Protein AF-A0A7V8DAT3-F1 (afdb_monomer_lite)

Foldseek 3Di:
DDDDDDDDDDDPPDDPPDDDDDDDDDDDDDDDDDDDDDDDDDDDPPPCDPVNVVVVVVVVVVVVVVVVVVVVVVVVVVVVVVVVVVVVVVVVVVVVVVVVVVVVVLQVVQLVVLLVVCVVLVHDSVCSNVLRDSDNVSSVVSSVVCSVVVVVVVVVVVVVCVVPVPDPPVPDPPDDVVRVVCVVVVPD

Radius of gyration: 47.53 Å; chains: 1; bounding box: 81×78×119 Å

Structure (mmCIF, N/CA/C/O backbone):
data_AF-A0A7V8DAT3-F1
#
_entry.id   AF-A0A7V8DAT3-F1
#
loop_
_atom_site.group_PDB
_atom_site.id
_atom_site.type_symbol
_atom_site.label_atom_id
_atom_site.label_alt_id
_atom_site.label_comp_id
_atom_site.label_asym_id
_atom_site.label_entity_id
_atom_site.label_seq_id
_atom_site.pdbx_PDB_ins_code
_atom_site.Cartn_x
_atom_site.Cartn_y
_atom_site.Cartn_z
_atom_site.occupancy
_atom_site.B_iso_or_equiv
_atom_site.auth_seq_id
_atom_site.auth_comp_id
_atom_site.auth_asym_id
_atom_site.auth_atom_id
_atom_site.pdbx_PDB_model_num
ATOM 1 N N . MET A 1 1 ? -28.415 -37.874 2.782 1.00 43.41 1 MET A N 1
ATOM 2 C CA . MET A 1 1 ? -27.170 -38.425 3.360 1.00 43.41 1 MET A CA 1
ATOM 3 C C . MET A 1 1 ? -26.724 -37.462 4.445 1.00 43.41 1 MET A C 1
ATOM 5 O O . MET A 1 1 ? -26.276 -36.376 4.120 1.00 43.41 1 MET A O 1
ATOM 9 N N . THR A 1 2 ? -26.973 -37.796 5.709 1.00 45.97 2 THR A N 1
ATOM 10 C CA . THR A 1 2 ? -26.873 -36.864 6.849 1.00 45.97 2 THR A CA 1
ATOM 11 C C . THR A 1 2 ? -26.320 -37.605 8.063 1.00 45.97 2 THR A C 1
ATOM 13 O O . THR A 1 2 ? -27.068 -38.038 8.935 1.00 45.97 2 T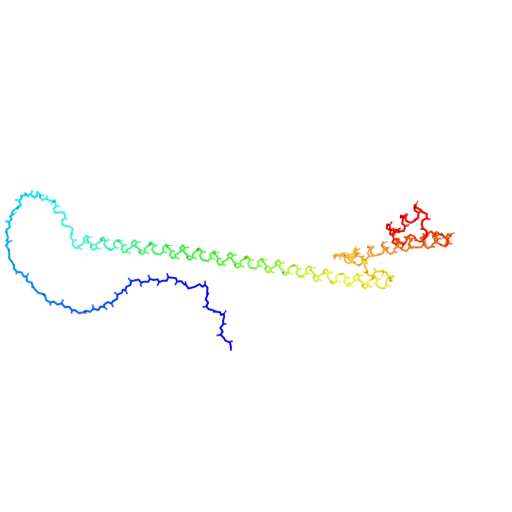HR A O 1
ATOM 16 N N . LYS A 1 3 ? -25.002 -37.818 8.071 1.00 49.66 3 LYS A N 1
ATOM 17 C CA . LYS A 1 3 ? -24.232 -38.392 9.183 1.00 49.66 3 LYS A CA 1
ATOM 18 C C . LYS A 1 3 ? -22.791 -37.885 9.081 1.00 49.66 3 LYS A C 1
ATOM 20 O O . LYS A 1 3 ? -22.074 -38.455 8.277 1.00 49.66 3 LYS A O 1
ATOM 25 N N . GLU A 1 4 ? -22.418 -36.840 9.836 1.00 56.16 4 GLU A N 1
ATOM 26 C CA . GLU A 1 4 ? -21.038 -36.589 10.346 1.00 56.16 4 GLU A CA 1
ATOM 27 C C . GLU A 1 4 ? -20.837 -35.256 11.118 1.00 56.16 4 GLU A C 1
ATOM 29 O O . GLU A 1 4 ? -19.738 -34.716 11.160 1.00 56.16 4 GLU A O 1
ATOM 34 N N . ILE A 1 5 ? -21.857 -34.719 11.807 1.00 56.03 5 ILE A N 1
ATOM 35 C CA . ILE A 1 5 ? -21.672 -33.555 12.708 1.00 56.03 5 ILE A CA 1
ATOM 36 C C . ILE A 1 5 ? -22.286 -33.815 14.093 1.00 56.03 5 ILE A C 1
ATOM 38 O O . ILE A 1 5 ? -23.074 -33.010 14.572 1.00 56.03 5 ILE A O 1
ATOM 42 N N . GLU A 1 6 ? -21.970 -34.947 14.746 1.00 54.81 6 GLU A N 1
ATOM 43 C CA . GLU A 1 6 ? -22.444 -35.156 16.133 1.00 54.81 6 GLU A CA 1
ATOM 44 C C . GLU A 1 6 ? -21.714 -36.217 16.991 1.00 54.81 6 GLU A C 1
ATOM 46 O O . GLU A 1 6 ? -22.360 -37.033 17.647 1.00 54.81 6 GLU A O 1
ATOM 51 N N . ASN A 1 7 ? -20.369 -36.244 17.054 1.00 56.22 7 ASN A N 1
ATOM 52 C CA . ASN A 1 7 ? -19.713 -37.024 18.127 1.00 56.22 7 ASN A CA 1
ATOM 53 C C . ASN A 1 7 ? -18.263 -36.620 18.478 1.00 56.22 7 ASN A C 1
ATOM 55 O O . ASN A 1 7 ? -17.327 -37.350 18.151 1.00 56.22 7 ASN A O 1
ATOM 59 N N . LYS A 1 8 ? -18.044 -35.501 19.195 1.00 55.50 8 LYS A N 1
ATOM 60 C CA . LYS A 1 8 ? -16.737 -35.285 19.868 1.00 55.50 8 LYS A CA 1
ATOM 61 C C . LYS A 1 8 ? -16.695 -34.537 21.209 1.00 55.50 8 LYS A C 1
ATOM 63 O O . LYS A 1 8 ? -15.626 -34.503 21.803 1.00 55.50 8 LYS A O 1
ATOM 68 N N . PHE A 1 9 ? -17.816 -34.033 21.733 1.00 52.59 9 PHE A N 1
ATOM 69 C CA . PHE A 1 9 ? -17.889 -33.463 23.092 1.00 52.59 9 PHE A CA 1
ATOM 70 C C . PHE A 1 9 ? -19.193 -33.842 23.812 1.00 52.59 9 PHE A C 1
ATOM 72 O O . PHE A 1 9 ? -20.004 -32.991 24.166 1.00 52.59 9 PHE A O 1
ATOM 79 N N . LYS A 1 10 ? -19.404 -35.146 24.040 1.00 54.00 10 LYS A N 1
ATOM 80 C CA . LYS A 1 10 ? -20.423 -35.601 24.998 1.00 54.00 10 LYS A CA 1
ATOM 81 C C . LYS A 1 10 ? -19.904 -35.355 26.414 1.00 54.00 10 LYS A C 1
ATOM 83 O O . LYS A 1 10 ? -18.957 -36.000 26.853 1.00 54.00 10 LYS A O 1
ATOM 88 N N . LEU A 1 11 ? -20.510 -34.384 27.090 1.00 56.47 11 LEU A N 1
ATOM 89 C CA . LEU A 1 11 ? -20.262 -34.063 28.493 1.00 56.47 11 LEU A CA 1
ATOM 90 C C . LEU A 1 11 ? -20.756 -35.219 29.377 1.00 56.47 11 LEU A C 1
ATOM 92 O O . LEU A 1 11 ? -21.943 -35.543 29.350 1.00 56.47 11 LEU A O 1
ATOM 96 N N . ASN A 1 12 ? -19.871 -35.814 30.180 1.00 49.47 12 ASN A N 1
ATOM 97 C CA . ASN A 1 12 ? -20.256 -36.806 31.189 1.00 49.47 12 ASN A CA 1
ATOM 98 C C . ASN A 1 12 ? -20.939 -36.113 32.381 1.00 49.47 12 ASN A C 1
ATOM 100 O O . ASN A 1 12 ? -20.294 -35.802 33.380 1.00 49.47 12 ASN A O 1
ATOM 104 N N . LEU A 1 13 ? -22.251 -35.889 32.281 1.00 52.41 13 LEU A N 1
ATOM 105 C CA . LEU A 1 13 ? -23.108 -35.497 33.404 1.00 52.41 13 LEU A CA 1
ATOM 106 C C . LEU A 1 13 ? -23.807 -36.737 33.993 1.00 52.41 13 LEU A C 1
ATOM 108 O O . LEU A 1 13 ? -25.015 -36.922 33.861 1.00 52.41 13 LEU A O 1
ATOM 112 N N . GLN A 1 14 ? -23.034 -37.608 34.645 1.00 54.28 14 GLN A N 1
ATOM 113 C CA . GLN A 1 14 ? -23.586 -38.751 35.377 1.00 54.28 14 GLN A CA 1
ATOM 114 C C . GLN A 1 14 ? -24.122 -38.293 36.749 1.00 54.28 14 GLN A C 1
ATOM 116 O O . GLN A 1 14 ? -23.413 -38.315 37.755 1.00 54.28 14 GLN A O 1
ATOM 121 N N . LEU A 1 15 ? -25.397 -37.891 36.796 1.00 50.72 15 LEU A N 1
ATOM 122 C CA . LEU A 1 15 ? -26.179 -37.978 38.033 1.00 50.72 15 LEU A CA 1
ATOM 123 C C . LEU A 1 15 ? -26.450 -39.463 38.315 1.00 50.72 15 LEU A C 1
ATOM 125 O O . LEU A 1 15 ? -27.251 -40.076 37.613 1.00 50.72 15 LEU A O 1
ATOM 129 N N . HIS A 1 16 ? -25.848 -40.029 39.361 1.00 44.94 16 HIS A N 1
ATOM 130 C CA . HIS A 1 16 ? -26.301 -41.310 39.912 1.00 44.94 16 HIS A CA 1
ATOM 131 C C . HIS A 1 16 ? -27.350 -41.066 41.002 1.00 44.94 16 HIS A C 1
ATOM 133 O O . HIS A 1 16 ? -27.048 -41.037 42.192 1.00 44.94 16 HIS A O 1
ATOM 139 N N . GLY A 1 17 ? -28.593 -40.872 40.561 1.00 44.38 17 GLY A N 1
ATOM 140 C CA . GLY A 1 17 ? -29.786 -41.129 41.362 1.00 44.38 17 GLY A CA 1
ATOM 141 C C . GLY A 1 17 ? -30.528 -42.298 40.726 1.00 44.38 17 GLY A C 1
ATOM 142 O O . GLY A 1 17 ? -31.213 -42.102 39.727 1.00 44.38 17 GLY A O 1
ATOM 143 N N . GLU A 1 18 ? -30.345 -43.506 41.257 1.00 39.12 18 GLU A N 1
ATOM 144 C CA . GLU A 1 18 ? -30.905 -44.741 40.694 1.00 39.12 18 GLU A CA 1
ATOM 145 C C . GLU A 1 18 ? -32.144 -45.197 41.493 1.00 39.12 18 GLU A C 1
ATOM 147 O O . GLU A 1 18 ? -32.053 -45.309 42.720 1.00 39.12 18 GLU A O 1
ATOM 152 N N . PRO A 1 19 ? -33.304 -45.441 40.847 1.00 44.28 19 PRO A N 1
ATOM 153 C CA . PRO A 1 19 ? -34.514 -45.889 41.531 1.00 44.28 19 PRO A CA 1
ATOM 154 C C . PRO A 1 19 ? -34.909 -47.351 41.225 1.00 44.28 19 PRO A C 1
ATOM 156 O O . PRO A 1 19 ? -35.357 -47.646 40.124 1.00 44.28 19 PRO A O 1
ATOM 159 N N . GLY A 1 20 ? -34.886 -48.195 42.265 1.00 33.84 20 GLY A N 1
ATOM 160 C CA . GLY A 1 20 ? -35.922 -49.201 42.577 1.00 33.84 20 GLY A CA 1
ATOM 161 C C . GLY A 1 20 ? -35.996 -50.544 41.822 1.00 33.84 20 GLY A C 1
ATOM 162 O O . GLY A 1 20 ? -36.152 -50.575 40.611 1.00 33.84 20 GLY A O 1
ATOM 163 N N . ASP A 1 21 ? -36.088 -51.641 42.593 1.00 33.53 21 ASP A N 1
ATOM 164 C CA . ASP A 1 21 ? -37.104 -52.701 42.399 1.00 33.53 21 ASP A CA 1
ATOM 165 C C . ASP A 1 21 ? -37.334 -53.524 43.716 1.00 33.53 21 ASP A C 1
ATOM 167 O O . ASP A 1 21 ? -36.455 -53.504 44.584 1.00 33.53 21 ASP A O 1
ATOM 171 N N . PRO A 1 22 ? -38.498 -54.191 43.939 1.00 45.47 22 PRO A N 1
ATOM 172 C CA . PRO A 1 22 ? -38.910 -54.818 45.223 1.00 45.47 22 PRO A CA 1
ATOM 173 C C . PRO A 1 22 ? -39.077 -56.374 45.141 1.00 45.47 22 PRO A C 1
ATOM 175 O O . PRO A 1 22 ? -38.620 -56.973 44.172 1.00 45.47 22 PRO A O 1
ATOM 178 N N . PRO A 1 23 ? -39.827 -57.081 46.030 1.00 52.97 23 PRO A N 1
ATOM 179 C CA . PRO A 1 23 ? -39.710 -57.237 47.498 1.00 52.97 23 PRO A CA 1
ATOM 180 C C . PRO A 1 23 ? -39.700 -58.725 47.976 1.00 52.97 23 PRO A C 1
ATOM 182 O O . PRO A 1 23 ? -40.298 -59.585 47.332 1.00 52.97 23 PRO A O 1
ATOM 185 N N . THR A 1 24 ? -39.175 -59.056 49.172 1.00 32.16 24 THR A N 1
ATOM 186 C CA . THR A 1 24 ? -39.585 -60.268 49.950 1.00 32.16 24 THR A CA 1
ATOM 187 C C . THR A 1 24 ? -39.258 -60.137 51.455 1.00 32.16 24 THR A C 1
ATOM 189 O O . THR A 1 24 ? -38.145 -59.761 51.807 1.00 32.16 24 THR A O 1
ATOM 192 N N . GLU A 1 25 ? -40.200 -60.496 52.338 1.00 36.62 25 GLU A N 1
ATOM 193 C CA . GLU A 1 25 ? -40.061 -60.629 53.812 1.00 36.62 25 GLU A CA 1
ATOM 194 C C . GLU A 1 25 ? -40.338 -62.100 54.254 1.00 36.62 25 GLU A C 1
ATOM 196 O O . GLU A 1 25 ? -40.749 -62.897 53.407 1.00 36.62 25 GLU A O 1
ATOM 201 N N . PRO A 1 26 ? -40.371 -62.475 55.559 1.00 62.88 26 PRO A N 1
ATOM 202 C CA . PRO A 1 26 ? -39.451 -62.221 56.683 1.00 62.88 26 PRO A CA 1
ATOM 203 C C . PRO A 1 26 ? -38.854 -63.589 57.168 1.00 62.88 26 PRO A C 1
ATOM 205 O O . PRO A 1 26 ? -38.159 -64.206 56.366 1.00 62.88 26 PRO A O 1
ATOM 208 N N . PRO A 1 27 ? -39.159 -64.209 58.342 1.00 48.56 27 PRO A N 1
ATOM 209 C CA . PRO A 1 27 ? -39.090 -63.767 59.751 1.00 48.56 27 PRO A CA 1
ATOM 210 C C . PRO A 1 27 ? -38.255 -64.679 60.696 1.00 48.56 27 PRO A C 1
ATOM 212 O O . PRO A 1 27 ? -38.247 -65.900 60.533 1.00 48.56 27 PRO A O 1
ATOM 215 N N . LYS A 1 28 ? -37.724 -64.113 61.801 1.00 32.69 28 LYS A N 1
ATOM 216 C CA . LYS A 1 28 ? -37.974 -64.564 63.203 1.00 32.69 28 LYS A CA 1
ATOM 217 C C . LYS A 1 28 ? -37.177 -63.773 64.262 1.00 32.69 28 LYS A C 1
ATOM 219 O O . LYS A 1 28 ? -35.953 -63.748 64.230 1.00 32.69 28 LYS A O 1
ATOM 224 N N . GLU A 1 29 ? -37.894 -63.224 65.241 1.00 37.56 29 GLU A N 1
ATOM 225 C CA . GLU A 1 29 ? -37.403 -62.807 66.576 1.00 37.56 29 GLU A CA 1
ATOM 226 C C . GLU A 1 29 ? -37.565 -63.989 67.585 1.00 37.56 29 GLU A C 1
ATOM 228 O O . GLU A 1 29 ? -37.926 -65.081 67.119 1.00 37.56 29 GLU A O 1
ATOM 233 N N . PRO A 1 30 ? -37.464 -63.849 68.939 1.00 54.03 30 PRO A N 1
ATOM 234 C CA . PRO A 1 30 ? -36.919 -62.798 69.848 1.00 54.03 30 PRO A CA 1
ATOM 235 C C . PRO A 1 30 ? -36.015 -63.454 70.964 1.00 54.03 30 PRO A C 1
ATOM 237 O O . PRO A 1 30 ? -35.489 -64.533 70.685 1.00 54.03 30 PRO A O 1
ATOM 240 N N . PRO A 1 31 ? -35.887 -63.008 72.252 1.00 54.84 31 PRO A N 1
ATOM 241 C CA . PRO A 1 31 ? -35.843 -61.679 72.927 1.00 54.84 31 PRO A CA 1
ATOM 242 C C . PRO A 1 31 ? -34.608 -61.486 73.886 1.00 54.84 31 PRO A C 1
ATOM 244 O O . PRO A 1 31 ? -33.786 -62.387 74.024 1.00 54.84 31 PRO A O 1
ATOM 247 N N . VAL A 1 32 ? -34.589 -60.367 74.654 1.00 36.28 32 VAL A N 1
ATOM 248 C CA . VAL A 1 32 ? -34.171 -60.179 76.091 1.00 36.28 32 VAL A CA 1
ATOM 249 C C . VAL A 1 32 ? -33.171 -59.020 76.372 1.00 36.28 32 VAL A C 1
ATOM 251 O O . VAL A 1 32 ? -32.194 -58.824 75.659 1.00 36.28 32 VAL A O 1
ATOM 254 N N . GLU A 1 33 ? -33.464 -58.246 77.434 1.00 39.16 33 GLU A N 1
ATOM 255 C CA . GLU A 1 33 ? -32.820 -57.002 77.933 1.00 39.16 33 GLU A CA 1
ATOM 256 C C . GLU A 1 33 ? -31.680 -57.242 78.993 1.00 39.16 33 GLU A C 1
ATOM 258 O O . GLU A 1 33 ? -31.186 -58.363 79.094 1.00 39.16 33 GLU A O 1
ATOM 263 N N . PRO A 1 34 ? -31.292 -56.275 79.871 1.00 60.94 34 PRO A N 1
ATOM 264 C CA . PRO A 1 34 ? -30.300 -55.192 79.699 1.00 60.94 34 PRO A CA 1
ATOM 265 C C . PRO A 1 34 ? -29.107 -55.297 80.704 1.00 60.94 34 PRO A C 1
ATOM 267 O O . PRO A 1 34 ? -29.075 -56.236 81.504 1.00 60.94 34 PRO A O 1
ATOM 270 N N . PRO A 1 35 ? -28.128 -54.350 80.749 1.00 42.12 35 PRO A N 1
ATOM 271 C CA . PRO A 1 35 ? -28.052 -53.476 81.951 1.00 42.12 35 PRO A CA 1
ATOM 272 C C . PRO A 1 35 ? -27.346 -52.083 81.845 1.00 42.12 35 PRO A C 1
ATOM 274 O O . PRO A 1 35 ? -26.259 -51.959 81.296 1.00 42.12 35 PRO A O 1
ATOM 277 N N . LYS A 1 36 ? -27.933 -51.094 82.549 1.00 41.84 36 LYS A N 1
ATOM 278 C CA . LYS A 1 36 ? -27.374 -49.955 83.349 1.00 41.84 36 LYS A CA 1
ATOM 279 C C . LYS A 1 36 ? -26.169 -49.077 82.909 1.00 41.84 36 LYS A C 1
ATOM 281 O O . LYS A 1 36 ? -25.061 -49.544 82.682 1.00 41.84 36 LYS A O 1
ATOM 286 N N . GLU A 1 37 ? -26.394 -47.762 83.046 1.00 40.91 37 GLU A N 1
ATOM 287 C CA . GLU A 1 37 ? -25.435 -46.631 83.064 1.00 40.91 37 GLU A CA 1
ATOM 288 C C . GLU A 1 37 ? -24.495 -46.606 84.296 1.00 40.91 37 GLU A C 1
ATOM 290 O O . GLU A 1 37 ? -24.728 -47.331 85.272 1.00 40.91 37 GLU A O 1
ATOM 295 N N . PRO A 1 38 ? -23.473 -45.720 84.298 1.00 44.81 38 PRO A N 1
ATOM 296 C CA . PRO A 1 38 ? -23.474 -44.596 85.262 1.00 44.81 38 PRO A CA 1
ATOM 297 C C . PRO A 1 38 ? -22.978 -43.255 84.606 1.00 44.81 38 PRO A C 1
ATOM 299 O O . PRO A 1 38 ? -22.847 -43.214 83.384 1.00 44.81 38 PRO A O 1
ATOM 302 N N . PRO A 1 39 ? -22.810 -42.106 85.308 1.00 47.28 39 PRO A N 1
ATOM 303 C CA . PRO A 1 39 ? -23.599 -40.902 85.024 1.00 47.28 39 PRO A CA 1
ATOM 304 C C . PRO A 1 39 ? -22.808 -39.740 84.386 1.00 47.28 39 PRO A C 1
ATOM 306 O O . PRO A 1 39 ? -21.631 -39.534 84.674 1.00 47.28 39 PRO A O 1
ATOM 309 N N . VAL A 1 40 ? -23.486 -38.912 83.586 1.00 41.19 40 VAL A N 1
ATOM 310 C CA . VAL A 1 40 ? -22.911 -37.690 82.990 1.00 41.19 40 VAL A CA 1
ATOM 311 C C . VAL A 1 40 ? -23.459 -36.450 83.702 1.00 41.19 40 VAL A C 1
ATOM 313 O O . VAL A 1 40 ? -24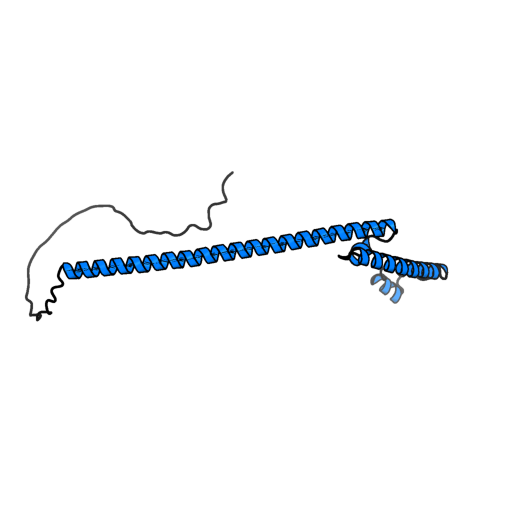.671 -36.243 83.751 1.00 41.19 40 VAL A O 1
ATOM 316 N N . GLU A 1 41 ? -22.568 -35.624 84.259 1.00 43.69 41 GLU A N 1
ATOM 317 C CA . GLU A 1 41 ? -22.917 -34.309 84.818 1.00 43.69 41 GLU A CA 1
ATOM 318 C C . GLU A 1 41 ? -23.406 -33.346 83.716 1.00 43.69 41 GLU A C 1
ATOM 320 O O . GLU A 1 41 ? -22.946 -33.427 82.574 1.00 43.69 41 GLU A O 1
ATOM 325 N N . PRO A 1 42 ? -24.346 -32.430 84.019 1.00 45.47 42 PRO A N 1
ATOM 326 C CA . PRO A 1 42 ? -25.077 -31.710 82.985 1.00 45.47 42 PRO A CA 1
ATOM 327 C C . PRO A 1 42 ? -24.210 -30.655 82.274 1.00 45.47 42 PRO A C 1
ATOM 329 O O . PRO A 1 42 ? -23.593 -29.816 82.943 1.00 45.47 42 PRO A O 1
ATOM 332 N N . PRO A 1 43 ? -24.214 -30.596 80.927 1.00 47.94 43 PRO A N 1
ATOM 333 C CA . PRO A 1 43 ? -23.791 -29.389 80.231 1.00 47.94 43 PRO A CA 1
ATOM 334 C C . PRO A 1 43 ? -24.753 -28.246 80.588 1.00 47.94 43 PRO A C 1
ATOM 336 O O . PRO A 1 43 ? -25.948 -28.460 80.782 1.00 47.94 43 PRO A O 1
ATOM 339 N N . LYS A 1 44 ? -24.240 -27.016 80.682 1.00 48.72 44 LYS A N 1
ATOM 340 C CA . LYS A 1 44 ? -25.080 -25.837 80.931 1.00 48.72 44 LYS A CA 1
ATOM 341 C C . LYS A 1 44 ? -26.089 -25.659 79.796 1.00 48.72 44 LYS A C 1
ATOM 343 O O . LYS A 1 44 ? -25.683 -25.419 78.661 1.00 48.72 44 LYS A O 1
ATOM 348 N N . ASP A 1 45 ? -27.375 -25.673 80.135 1.00 51.09 45 ASP A N 1
ATOM 349 C CA . ASP A 1 45 ? -28.462 -25.283 79.237 1.00 51.09 45 ASP A CA 1
ATOM 350 C C . ASP A 1 45 ? -28.414 -23.776 78.926 1.00 51.09 45 ASP A C 1
ATOM 352 O O . ASP A 1 45 ? -29.166 -22.967 79.480 1.00 51.09 45 ASP A O 1
ATOM 356 N N . GLU A 1 46 ? -27.559 -23.383 77.980 1.00 59.41 46 GLU A N 1
ATOM 357 C CA . GLU A 1 46 ? -27.801 -22.170 77.200 1.00 59.41 46 GLU A CA 1
ATOM 358 C C . GLU A 1 46 ? -28.984 -22.438 76.263 1.00 59.41 46 GLU A C 1
ATOM 360 O O . GLU A 1 46 ? -28.839 -22.845 75.111 1.00 59.41 46 GLU A O 1
ATOM 365 N N . ASN A 1 47 ? -30.189 -22.243 76.807 1.00 56.53 47 ASN A N 1
ATOM 366 C CA . ASN A 1 47 ? -31.454 -22.328 76.087 1.00 56.53 47 ASN A CA 1
ATOM 367 C C . ASN A 1 47 ? -31.523 -21.254 74.986 1.00 56.53 47 ASN A C 1
ATOM 369 O O . ASN A 1 47 ? -32.137 -20.202 75.177 1.00 56.53 47 ASN A O 1
ATOM 373 N N . PHE A 1 48 ? -30.929 -21.532 73.821 1.00 56.22 48 PHE A N 1
ATOM 374 C CA . PHE A 1 48 ? -31.140 -20.759 72.598 1.00 56.22 48 PHE A CA 1
ATOM 375 C C . PHE A 1 48 ? -32.638 -20.693 72.311 1.00 56.22 48 PHE A C 1
ATOM 377 O O . PHE A 1 48 ? -33.273 -21.686 71.940 1.00 56.22 48 PHE A O 1
ATOM 384 N N . THR A 1 49 ? -33.236 -19.520 72.493 1.00 73.69 49 THR A N 1
ATOM 385 C CA . THR A 1 49 ? -34.670 -19.374 72.278 1.00 73.69 49 THR A CA 1
ATOM 386 C C . THR A 1 49 ? -34.965 -19.402 70.779 1.00 73.69 49 THR A C 1
ATOM 388 O O . THR A 1 49 ? -34.122 -19.067 69.943 1.00 73.69 49 THR A O 1
ATOM 391 N N . ARG A 1 50 ? -36.211 -19.717 70.394 1.00 73.25 50 ARG A N 1
ATOM 392 C CA . ARG A 1 50 ? -36.644 -19.609 68.984 1.00 73.25 50 ARG A CA 1
ATOM 393 C C . ARG A 1 50 ? -36.385 -18.218 68.379 1.00 73.25 50 ARG A C 1
ATOM 395 O O . ARG A 1 50 ? -36.267 -18.112 67.163 1.00 73.25 50 ARG A O 1
ATOM 402 N N . LYS A 1 51 ? -36.289 -17.160 69.199 1.00 79.00 51 LYS A N 1
ATOM 403 C CA . LYS A 1 51 ? -35.898 -15.817 68.743 1.00 79.00 51 LYS A CA 1
ATOM 404 C C . LYS A 1 51 ? -34.437 -15.760 68.306 1.00 79.00 51 LYS A C 1
ATOM 406 O O . LYS A 1 51 ? -34.172 -15.182 67.258 1.00 79.00 51 LYS A O 1
ATOM 411 N N . ASP A 1 52 ? -33.530 -16.372 69.059 1.00 79.12 52 ASP A N 1
ATOM 412 C CA . ASP A 1 52 ? -32.089 -16.340 68.785 1.00 79.12 52 ASP A CA 1
ATOM 413 C C . ASP A 1 52 ? -31.767 -17.133 67.515 1.00 79.12 52 ASP A C 1
ATOM 415 O O . ASP A 1 52 ? -31.084 -16.632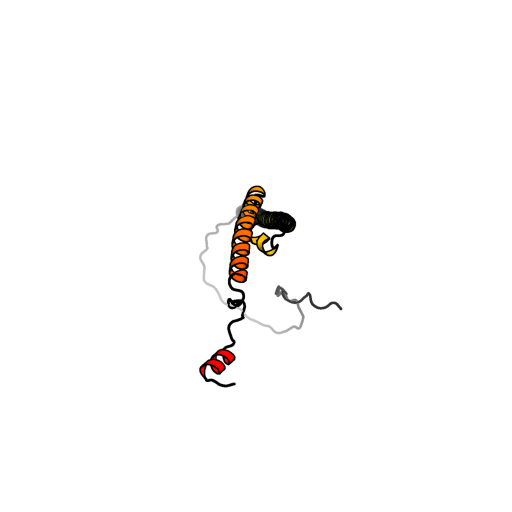 66.623 1.00 79.12 52 ASP A O 1
ATOM 419 N N . VAL A 1 53 ? -32.380 -18.313 67.361 1.00 81.25 53 VAL A N 1
ATOM 420 C CA . VAL A 1 53 ? -32.286 -19.123 66.133 1.00 81.25 53 VAL A CA 1
ATOM 421 C C . VAL A 1 53 ? -32.830 -18.355 64.921 1.00 81.25 53 VAL A C 1
ATOM 423 O O . VAL A 1 53 ? -32.159 -18.267 63.893 1.00 81.25 53 VAL A O 1
ATOM 426 N N . ASN A 1 54 ? -34.004 -17.722 65.036 1.00 83.88 54 ASN A N 1
ATOM 427 C CA . ASN A 1 54 ? -34.572 -16.918 63.948 1.00 83.88 54 ASN A CA 1
ATOM 428 C C . ASN A 1 54 ? -33.722 -15.678 63.617 1.00 83.88 54 ASN A C 1
ATOM 430 O O . ASN A 1 54 ? -33.597 -15.325 62.444 1.00 83.88 54 ASN A O 1
ATOM 434 N N . ALA A 1 55 ? -33.118 -15.027 64.615 1.00 86.75 55 ALA A N 1
ATOM 435 C CA . ALA A 1 55 ? -32.205 -13.905 64.406 1.00 86.75 55 ALA A CA 1
ATOM 436 C C . ALA A 1 55 ? -30.923 -14.351 63.684 1.00 86.75 55 ALA A C 1
ATOM 438 O O . ALA A 1 55 ? -30.472 -13.674 62.759 1.00 86.75 55 ALA A O 1
ATOM 439 N N . MET A 1 56 ? -30.381 -15.518 64.044 1.00 85.06 56 MET A N 1
ATOM 440 C CA . MET A 1 56 ? -29.203 -16.107 63.406 1.00 85.06 56 MET A CA 1
ATOM 441 C C . MET A 1 56 ? -29.484 -16.511 61.949 1.00 85.06 56 MET A C 1
ATOM 443 O O . MET A 1 56 ? -28.685 -16.201 61.066 1.00 85.06 56 MET A O 1
ATOM 447 N N . ILE A 1 57 ? -30.654 -17.099 61.667 1.00 87.38 57 ILE A N 1
ATOM 448 C CA . ILE A 1 57 ? -31.116 -17.396 60.299 1.00 87.38 57 ILE A CA 1
ATOM 449 C C . ILE A 1 57 ? -31.293 -16.101 59.492 1.00 87.38 57 ILE A C 1
ATOM 451 O O . ILE A 1 57 ? -30.805 -16.009 58.368 1.00 87.38 57 ILE A O 1
ATOM 455 N N . ALA A 1 58 ? -31.939 -15.075 60.052 1.00 89.25 58 ALA A N 1
ATOM 456 C CA . ALA A 1 58 ? -32.124 -13.792 59.372 1.00 89.25 58 ALA A CA 1
ATOM 457 C C . ALA A 1 58 ? -30.788 -13.087 59.067 1.00 89.25 58 ALA A C 1
ATOM 459 O O . ALA A 1 58 ? -30.627 -12.512 57.988 1.00 89.25 58 ALA A O 1
ATOM 460 N N . ALA A 1 59 ? -29.812 -13.168 59.978 1.00 89.00 59 ALA A N 1
ATOM 461 C CA . ALA A 1 59 ? -28.456 -12.674 59.757 1.00 89.00 59 ALA A CA 1
ATOM 462 C C . ALA A 1 59 ? -27.730 -13.463 58.651 1.00 89.00 59 ALA A C 1
ATOM 464 O O . ALA A 1 59 ? -27.137 -12.852 57.762 1.00 89.00 59 ALA A O 1
ATOM 465 N N . ALA A 1 60 ? -27.834 -14.797 58.653 1.00 88.12 60 ALA A N 1
ATOM 466 C CA . ALA A 1 60 ? -27.262 -15.656 57.617 1.00 88.12 60 ALA A CA 1
ATOM 467 C C . ALA A 1 60 ? -27.866 -15.374 56.229 1.00 88.12 60 ALA A C 1
ATOM 469 O O . ALA A 1 60 ? -27.125 -15.205 55.264 1.00 88.12 60 ALA A O 1
ATOM 470 N N . VAL A 1 61 ? -29.194 -15.231 56.129 1.00 90.81 61 VAL A N 1
ATOM 471 C CA . VAL A 1 61 ? -29.890 -14.885 54.876 1.00 90.81 61 VAL A CA 1
ATOM 472 C C . VAL A 1 61 ? -29.484 -13.498 54.374 1.00 90.81 61 VAL A C 1
ATOM 474 O O . VAL A 1 61 ? -29.212 -13.346 53.184 1.00 90.81 61 VAL A O 1
ATOM 477 N N . LYS A 1 62 ? -29.380 -12.490 55.254 1.00 92.94 62 LYS A N 1
ATOM 478 C CA . LYS A 1 62 ? -28.864 -11.163 54.870 1.00 92.94 62 LYS A CA 1
ATOM 479 C C . LYS A 1 62 ? -27.446 -11.249 54.312 1.00 92.94 62 LYS A C 1
ATOM 481 O O . LYS A 1 62 ? -27.183 -10.700 53.246 1.00 92.94 62 LYS A O 1
ATOM 486 N N . LYS A 1 63 ? -26.555 -11.958 55.008 1.00 92.44 63 LYS A N 1
ATOM 487 C CA . LYS A 1 63 ? -25.154 -12.093 54.606 1.00 92.44 63 LYS A CA 1
ATOM 488 C C . LYS A 1 63 ? -25.021 -12.821 53.263 1.00 92.44 63 LYS A C 1
ATOM 490 O O . LYS A 1 63 ? -24.340 -12.322 52.374 1.00 92.44 63 LYS A O 1
ATOM 495 N N . ALA A 1 64 ? -25.763 -13.912 53.071 1.00 89.75 64 ALA A N 1
ATOM 496 C CA . ALA A 1 64 ? -25.827 -14.634 51.802 1.00 89.75 64 ALA A CA 1
ATOM 497 C C . ALA A 1 64 ? -26.380 -13.765 50.654 1.00 89.75 64 ALA A C 1
ATOM 499 O O . ALA A 1 64 ? -25.868 -13.827 49.539 1.00 89.75 64 ALA A O 1
ATOM 500 N N . GLN A 1 65 ? -27.381 -12.910 50.907 1.00 91.44 65 GLN A N 1
ATOM 501 C CA . GLN A 1 65 ? -27.871 -11.956 49.902 1.00 91.44 65 GLN A CA 1
ATOM 502 C C . GLN A 1 65 ? -26.845 -10.870 49.550 1.00 91.44 65 GLN A C 1
ATOM 504 O O . GLN A 1 65 ? -26.777 -10.459 48.393 1.00 91.44 65 GLN A O 1
ATOM 509 N N . GLU A 1 66 ? -26.063 -10.379 50.513 1.00 93.00 66 GLU A N 1
ATOM 510 C CA . GLU A 1 66 ? -24.991 -9.409 50.251 1.00 93.00 66 GLU A CA 1
ATOM 511 C C . GLU A 1 66 ? -23.819 -10.039 49.488 1.00 93.00 66 GLU A C 1
ATOM 513 O O . GLU A 1 66 ? -23.310 -9.432 48.546 1.00 93.00 66 GLU A O 1
ATOM 518 N N . GLU A 1 67 ? -23.423 -11.263 49.843 1.00 90.56 67 GLU A N 1
ATOM 519 C CA . GLU A 1 67 ? -22.385 -12.025 49.140 1.00 90.56 67 GLU A CA 1
ATOM 520 C C . GLU A 1 67 ? -22.822 -12.365 47.703 1.00 90.56 67 GLU A C 1
ATOM 522 O O . GLU A 1 67 ? -22.076 -12.088 46.765 1.00 90.56 67 GLU A O 1
ATOM 527 N N . ALA A 1 68 ? -24.061 -12.830 47.497 1.00 87.44 68 ALA A N 1
ATOM 528 C CA . ALA A 1 68 ? -24.610 -13.087 46.162 1.00 87.44 68 ALA A CA 1
ATOM 529 C C . ALA A 1 68 ? -24.691 -11.816 45.295 1.00 87.44 68 ALA A C 1
ATOM 531 O O . ALA A 1 68 ? -24.356 -11.852 44.113 1.00 87.44 68 ALA A O 1
ATOM 532 N N . LYS A 1 69 ? -25.090 -10.669 45.866 1.00 91.25 69 LYS A N 1
ATOM 533 C CA . LYS A 1 69 ? -25.102 -9.386 45.139 1.00 91.25 69 LYS A CA 1
ATOM 534 C C . LYS A 1 69 ? -23.702 -8.968 44.693 1.00 91.25 69 LYS A C 1
ATOM 536 O O . LYS A 1 69 ? -23.544 -8.589 43.537 1.00 91.25 69 LYS A O 1
ATOM 541 N N . LYS A 1 70 ? -22.702 -9.080 45.576 1.00 90.69 70 LYS A N 1
ATOM 542 C CA . LYS A 1 70 ? -21.300 -8.774 45.248 1.00 90.69 70 LYS A CA 1
ATOM 543 C C . LYS A 1 70 ? -20.769 -9.678 44.139 1.00 90.69 70 LYS A C 1
ATOM 545 O O . LYS A 1 70 ? -20.195 -9.163 43.189 1.00 90.69 70 LYS A O 1
ATOM 550 N N . GLN A 1 71 ? -21.029 -10.986 44.212 1.00 86.81 71 GLN A N 1
ATOM 551 C CA . GLN A 1 71 ? -20.628 -11.936 43.168 1.00 86.81 71 GLN A CA 1
ATOM 552 C C . GLN A 1 71 ? -21.262 -11.597 41.811 1.00 86.81 71 GLN A C 1
ATOM 554 O O . GLN A 1 71 ? -20.552 -11.534 40.815 1.00 86.81 71 GLN A O 1
ATOM 559 N N . ILE A 1 72 ? -22.564 -11.287 41.769 1.00 88.06 72 ILE A N 1
ATOM 560 C CA . ILE A 1 72 ? -23.255 -10.884 40.529 1.00 88.06 72 ILE A CA 1
ATOM 561 C C . ILE A 1 72 ? -22.691 -9.570 39.964 1.00 88.06 72 ILE A C 1
ATOM 563 O O . ILE A 1 72 ? -22.621 -9.400 38.749 1.00 88.06 72 I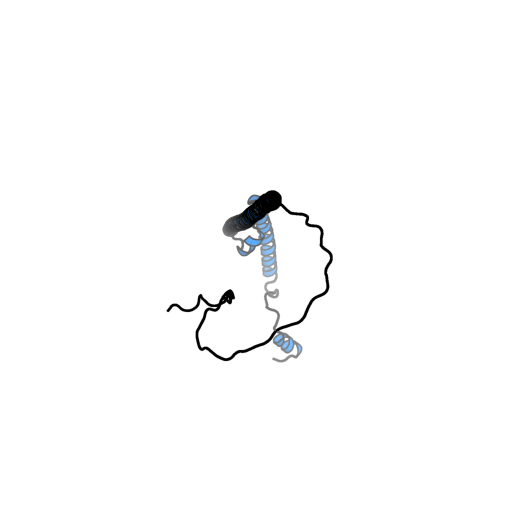LE A O 1
ATOM 567 N N . GLU A 1 73 ? -22.323 -8.613 40.816 1.00 88.50 73 GLU A N 1
ATOM 568 C CA . GLU A 1 73 ? -21.773 -7.321 40.392 1.00 88.50 73 GLU A CA 1
ATOM 569 C C . GLU A 1 73 ? -20.322 -7.442 39.893 1.00 88.50 73 GLU A C 1
ATOM 571 O O . GLU A 1 73 ? -19.968 -6.852 38.871 1.00 88.50 73 GLU A O 1
ATOM 576 N N . GLU A 1 74 ? -19.509 -8.271 40.549 1.00 85.25 74 GLU A N 1
ATOM 577 C CA . GLU A 1 74 ? -18.144 -8.603 40.135 1.00 85.25 74 GLU A CA 1
ATOM 578 C C . GLU A 1 74 ? -18.127 -9.422 38.834 1.00 85.25 74 GLU A C 1
ATOM 580 O O . GLU A 1 74 ? -17.432 -9.050 37.890 1.00 85.25 74 GLU A O 1
ATOM 585 N N . GLU A 1 75 ? -18.960 -10.460 38.720 1.00 82.31 75 GLU A N 1
ATOM 586 C CA . GLU A 1 75 ? -19.109 -11.263 37.501 1.00 82.31 75 GLU A CA 1
ATOM 587 C C . GLU A 1 75 ? -19.619 -10.417 36.326 1.00 82.31 75 GLU A C 1
ATOM 589 O O . GLU A 1 75 ? -19.072 -10.498 35.224 1.00 82.31 75 GLU A O 1
ATOM 594 N N . LYS A 1 76 ? -20.600 -9.529 36.553 1.00 85.19 76 LYS A N 1
ATOM 595 C CA . LYS A 1 76 ? -21.032 -8.559 35.534 1.00 85.19 76 LYS A CA 1
ATOM 596 C C . LYS A 1 76 ? -19.898 -7.643 35.105 1.00 85.19 76 LYS A C 1
ATOM 598 O O . LYS A 1 76 ? -19.741 -7.445 33.908 1.00 85.19 76 LYS A O 1
ATOM 603 N N . ARG A 1 77 ? -19.105 -7.117 36.044 1.00 88.06 77 ARG A N 1
ATOM 604 C CA . ARG A 1 77 ? -17.974 -6.231 35.738 1.00 88.06 77 ARG A CA 1
ATOM 605 C C . ARG A 1 77 ? -16.883 -6.951 34.944 1.00 88.06 77 ARG A C 1
ATOM 607 O O . ARG A 1 77 ? -16.377 -6.391 33.977 1.00 88.06 77 ARG A O 1
ATOM 614 N N . ILE A 1 78 ? -16.547 -8.187 35.313 1.00 78.56 78 ILE A N 1
ATOM 615 C CA . ILE A 1 78 ? -15.595 -9.033 34.577 1.00 78.56 78 ILE A CA 1
ATOM 616 C C . ILE A 1 78 ? -16.137 -9.345 33.174 1.00 78.56 78 ILE A C 1
ATOM 618 O O . ILE A 1 78 ? -15.404 -9.235 32.192 1.00 78.56 78 ILE A O 1
ATOM 622 N N . SER A 1 79 ? -17.427 -9.670 33.058 1.00 83.81 79 SER A N 1
ATOM 623 C CA . SER A 1 79 ? -18.087 -9.969 31.783 1.00 83.81 79 SER A CA 1
ATOM 624 C C . SER A 1 79 ? -18.172 -8.751 30.855 1.00 83.81 79 SER A C 1
ATOM 626 O O . SER A 1 79 ? -17.848 -8.869 29.674 1.00 83.81 79 SER A O 1
ATOM 628 N N . THR A 1 80 ? -18.514 -7.559 31.366 1.00 81.00 80 THR A N 1
ATOM 629 C CA . THR A 1 80 ? -18.525 -6.329 30.556 1.00 81.00 80 THR A CA 1
ATOM 630 C C . THR A 1 80 ? -17.123 -5.927 30.126 1.00 81.00 80 THR A C 1
ATOM 632 O O . THR A 1 80 ? -16.931 -5.665 28.946 1.00 81.00 80 THR A O 1
ATOM 635 N N . LEU A 1 81 ? -16.128 -5.975 31.022 1.00 79.56 81 LEU A N 1
ATOM 636 C CA . LEU A 1 81 ? -14.734 -5.714 30.648 1.00 79.56 81 LEU A CA 1
ATOM 637 C C . LEU A 1 81 ? -14.248 -6.714 29.586 1.00 79.56 81 LEU A C 1
ATOM 639 O O . LEU A 1 81 ? -13.633 -6.309 28.607 1.00 79.56 81 LEU A O 1
ATOM 643 N N . SER A 1 82 ? -14.583 -8.003 29.715 1.00 81.25 82 SER A N 1
ATOM 644 C CA . SER A 1 82 ? -14.237 -9.018 28.709 1.00 81.25 82 SER A CA 1
ATOM 645 C C . SER A 1 82 ? -14.927 -8.781 27.358 1.00 81.25 82 SER A C 1
ATOM 647 O O . SER A 1 82 ? -14.326 -9.038 26.315 1.00 81.25 82 SER A O 1
ATOM 649 N N . ALA A 1 83 ? -16.166 -8.283 27.353 1.00 87.94 83 ALA A N 1
ATOM 650 C CA . ALA A 1 83 ? -16.884 -7.930 26.131 1.00 87.94 83 ALA A CA 1
ATOM 651 C C . ALA A 1 83 ? -16.317 -6.661 25.466 1.00 87.94 83 ALA A C 1
ATOM 653 O O . ALA A 1 83 ? -16.140 -6.642 24.249 1.00 87.94 83 ALA A O 1
ATOM 654 N N . GLU A 1 84 ? -15.988 -5.629 26.247 1.00 85.81 84 GLU A N 1
ATOM 655 C CA . GLU A 1 84 ? -15.390 -4.381 25.754 1.00 85.81 84 GLU A CA 1
ATOM 656 C C . GLU A 1 84 ? -13.966 -4.594 25.219 1.00 85.81 84 GLU A C 1
ATOM 658 O O . GLU A 1 84 ? -13.649 -4.109 24.133 1.00 85.81 84 GLU A O 1
ATOM 663 N N . GLU A 1 85 ? -13.131 -5.367 25.921 1.00 85.81 85 GLU A N 1
ATOM 664 C CA . GLU A 1 85 ? -11.783 -5.746 25.470 1.00 85.81 85 GLU A CA 1
ATOM 665 C C . GLU A 1 85 ? -11.840 -6.518 24.143 1.00 85.81 85 GLU A C 1
ATOM 667 O O . GLU A 1 85 ? -11.144 -6.160 23.194 1.00 85.81 85 GLU A O 1
ATOM 672 N N . LYS A 1 86 ? -12.729 -7.518 24.023 1.00 85.94 86 LYS A N 1
ATOM 673 C CA . LYS A 1 86 ? -12.931 -8.260 22.764 1.00 85.94 86 LYS A CA 1
ATOM 674 C C . LYS A 1 86 ? -13.407 -7.357 21.631 1.00 85.94 86 LYS A C 1
ATOM 676 O O . LYS A 1 86 ? -12.827 -7.393 20.553 1.00 85.94 86 LYS A O 1
ATOM 681 N N . ALA A 1 87 ? -14.409 -6.511 21.874 1.00 89.56 87 ALA A N 1
ATOM 682 C CA . ALA A 1 87 ? -14.923 -5.591 20.862 1.00 89.56 87 ALA A CA 1
ATOM 683 C C . ALA A 1 87 ? -13.868 -4.563 20.411 1.00 89.56 87 ALA A C 1
ATOM 685 O O . ALA A 1 87 ? -13.875 -4.129 19.259 1.00 89.56 87 ALA A O 1
ATOM 686 N N . LYS A 1 88 ? -12.952 -4.166 21.303 1.00 90.12 88 LYS A N 1
ATOM 687 C CA . LYS A 1 88 ? -11.825 -3.283 20.987 1.00 90.12 88 LYS A CA 1
ATOM 688 C C . LYS A 1 88 ? -10.749 -3.998 20.166 1.00 90.12 88 LYS A C 1
ATOM 690 O O . LYS A 1 88 ? -10.269 -3.419 19.195 1.00 90.12 88 LYS A O 1
ATOM 695 N N . GLU A 1 89 ? -10.404 -5.235 20.515 1.00 86.06 89 GLU A N 1
ATOM 696 C CA . GLU A 1 89 ? -9.431 -6.040 19.766 1.00 86.06 89 GLU A CA 1
ATOM 697 C C . GLU A 1 89 ? -9.963 -6.401 18.368 1.00 86.06 89 GLU A C 1
ATOM 699 O O . GLU A 1 89 ? -9.255 -6.237 17.377 1.00 86.06 89 GLU A O 1
ATOM 704 N N . GLU A 1 90 ? -11.241 -6.782 18.251 1.00 87.88 90 GLU A N 1
ATOM 705 C CA . GLU A 1 90 ? -11.905 -7.024 16.963 1.00 87.88 90 GLU A CA 1
ATOM 706 C C . GLU A 1 90 ? -11.936 -5.766 16.086 1.00 87.88 90 GLU A C 1
ATOM 708 O O . GLU A 1 90 ? -11.593 -5.839 14.906 1.00 87.88 90 GLU A O 1
ATOM 713 N N . LYS A 1 91 ? -12.281 -4.598 16.651 1.00 91.94 91 LYS A N 1
ATOM 714 C CA . LYS A 1 91 ? -12.212 -3.318 15.927 1.00 91.94 91 LYS A CA 1
ATOM 715 C C . LYS A 1 91 ? -10.800 -3.008 15.454 1.00 91.94 91 LYS A C 1
ATOM 717 O O . LYS A 1 91 ? -10.624 -2.719 14.278 1.00 91.94 91 LYS A O 1
ATOM 722 N N . ARG A 1 92 ? -9.799 -3.139 16.326 1.00 92.12 92 ARG A N 1
ATOM 723 C CA . ARG A 1 92 ? -8.395 -2.909 15.971 1.00 92.12 92 ARG A CA 1
ATOM 724 C C . ARG A 1 92 ? -7.936 -3.842 14.847 1.00 92.12 92 ARG A C 1
ATOM 726 O O . ARG A 1 92 ? -7.322 -3.381 13.894 1.00 92.12 92 ARG A O 1
ATOM 733 N N . ALA A 1 93 ? -8.276 -5.128 14.919 1.00 91.56 93 ALA A N 1
ATOM 734 C CA . ALA A 1 93 ? -7.940 -6.106 13.886 1.00 91.56 93 ALA A CA 1
ATOM 735 C C . ALA A 1 93 ? -8.669 -5.847 12.551 1.00 91.56 93 ALA A C 1
ATOM 737 O O . ALA A 1 93 ? -8.149 -6.187 11.488 1.00 91.56 93 ALA A O 1
ATOM 738 N N . LEU A 1 94 ? -9.868 -5.255 12.583 1.00 92.38 94 LEU A N 1
ATOM 739 C CA . LEU A 1 94 ? -10.588 -4.803 11.388 1.00 92.38 94 LEU A CA 1
ATOM 740 C C . LEU A 1 94 ? -9.983 -3.519 10.805 1.00 92.38 94 LEU A C 1
ATOM 742 O O . LEU A 1 94 ? -9.783 -3.455 9.597 1.00 92.38 94 LEU A O 1
ATOM 746 N N . GLU A 1 95 ? -9.648 -2.534 11.639 1.00 92.19 95 GLU A N 1
ATOM 747 C CA . GLU A 1 95 ? -8.969 -1.289 11.247 1.00 92.19 95 GLU A CA 1
ATOM 748 C C . GLU A 1 95 ? -7.589 -1.566 10.631 1.00 92.19 95 GLU A C 1
ATOM 750 O O . GLU A 1 95 ? -7.238 -0.993 9.602 1.00 92.19 95 GLU A O 1
ATOM 755 N N . GLU A 1 96 ? -6.819 -2.486 11.215 1.00 94.19 96 GLU A N 1
ATOM 756 C CA . GLU A 1 96 ? -5.498 -2.877 10.718 1.00 94.19 96 GLU A CA 1
ATOM 757 C C . GLU A 1 96 ? -5.593 -3.596 9.363 1.00 94.19 96 GLU A C 1
ATOM 759 O O . GLU A 1 96 ? -4.852 -3.258 8.439 1.00 94.19 96 GLU A O 1
ATOM 764 N N . LYS A 1 97 ? -6.581 -4.488 9.188 1.00 93.31 97 LYS A N 1
ATOM 765 C CA . LYS A 1 97 ? -6.894 -5.097 7.883 1.00 93.31 97 LYS A CA 1
ATOM 766 C C . LYS A 1 97 ? -7.354 -4.071 6.854 1.00 93.31 97 LYS A C 1
ATOM 768 O O . LYS A 1 97 ? -6.892 -4.126 5.721 1.00 93.31 97 LYS A O 1
ATOM 773 N N . LEU A 1 98 ? -8.252 -3.150 7.216 1.00 93.38 98 LEU A N 1
ATOM 774 C CA . LEU A 1 98 ? -8.709 -2.085 6.315 1.00 93.38 98 LEU A CA 1
ATOM 775 C C . LEU A 1 98 ? -7.523 -1.251 5.830 1.00 93.38 98 LEU A C 1
ATOM 777 O O . LEU A 1 98 ? -7.350 -1.092 4.627 1.00 93.38 98 LEU A O 1
ATOM 781 N N . LYS A 1 99 ? -6.642 -0.835 6.744 1.00 93.69 99 LYS A N 1
ATOM 782 C CA . LYS A 1 99 ? -5.416 -0.106 6.411 1.00 93.69 99 LYS A CA 1
ATOM 783 C C . LYS A 1 99 ? -4.462 -0.913 5.520 1.00 93.69 99 LYS A C 1
ATOM 785 O O . LYS A 1 99 ? -3.829 -0.338 4.637 1.00 93.69 99 LYS A O 1
ATOM 790 N N . GLU A 1 100 ? -4.340 -2.225 5.728 1.00 94.12 100 GLU A N 1
ATOM 791 C CA . GLU A 1 100 ? -3.553 -3.102 4.850 1.00 94.12 100 GLU A CA 1
ATOM 792 C C . GLU A 1 100 ? -4.160 -3.174 3.439 1.00 94.12 100 GLU A C 1
ATOM 794 O O . GLU A 1 100 ? -3.434 -3.020 2.455 1.00 94.12 100 GLU A O 1
ATOM 799 N N . TYR A 1 101 ? -5.484 -3.337 3.326 1.00 93.00 101 TYR A N 1
ATOM 800 C CA . TYR A 1 101 ? -6.194 -3.330 2.044 1.00 93.00 101 TYR A CA 1
ATOM 801 C C . TYR A 1 101 ? -6.075 -1.983 1.322 1.00 93.00 101 TYR A C 1
ATOM 803 O O . TYR A 1 101 ? -5.705 -1.974 0.152 1.00 93.00 101 TYR A O 1
ATOM 811 N N . GLU A 1 102 ? -6.300 -0.862 2.010 1.00 91.56 102 GLU A N 1
ATOM 812 C CA . GLU A 1 102 ? -6.154 0.494 1.460 1.00 91.56 102 GLU A CA 1
ATOM 813 C C . GLU A 1 102 ? -4.717 0.764 0.992 1.00 91.56 102 GLU A C 1
ATOM 815 O O . GLU A 1 102 ? -4.505 1.242 -0.121 1.00 91.56 102 GLU A O 1
ATOM 820 N N . SER A 1 103 ? -3.712 0.398 1.797 1.00 91.44 103 SER A N 1
ATOM 821 C CA . SER A 1 103 ? -2.293 0.525 1.433 1.00 91.44 103 SER A CA 1
ATOM 822 C C . SER A 1 103 ? -1.944 -0.323 0.205 1.00 91.44 103 SER A C 1
ATOM 824 O O . SER A 1 103 ? -1.244 0.127 -0.705 1.00 91.44 103 SER A O 1
ATOM 826 N N . LYS A 1 104 ? -2.479 -1.547 0.134 1.00 92.62 104 LYS A N 1
ATOM 827 C CA . LYS A 1 104 ? -2.295 -2.449 -1.005 1.00 92.62 104 LYS A CA 1
ATOM 828 C C . LYS A 1 104 ? -3.002 -1.939 -2.259 1.00 92.62 104 LYS A C 1
ATOM 830 O O . LYS A 1 104 ? -2.440 -2.056 -3.346 1.00 92.62 104 LYS A O 1
ATOM 835 N N . GLU A 1 105 ? -4.201 -1.383 -2.147 1.00 91.56 105 GLU A N 1
ATOM 836 C CA . GLU A 1 105 ? -4.922 -0.792 -3.276 1.00 91.56 105 GLU A CA 1
ATOM 837 C C . GLU A 1 105 ? -4.207 0.465 -3.788 1.00 91.56 105 GLU A C 1
ATOM 839 O O . GLU A 1 105 ? -3.931 0.562 -4.983 1.00 91.56 105 GLU A O 1
ATOM 844 N N . ALA A 1 106 ? -3.789 1.361 -2.888 1.00 91.56 106 ALA A N 1
ATOM 845 C CA . ALA A 1 106 ? -2.977 2.530 -3.220 1.00 91.56 106 ALA A CA 1
ATOM 846 C C . ALA A 1 106 ? -1.677 2.141 -3.947 1.00 91.56 106 ALA A C 1
ATOM 848 O O . ALA A 1 106 ? -1.368 2.717 -4.991 1.00 91.56 106 ALA A O 1
ATOM 849 N N . TYR A 1 107 ? -0.964 1.115 -3.465 1.00 92.56 107 TYR A N 1
ATOM 850 C CA . TYR A 1 107 ? 0.224 0.580 -4.137 1.00 92.56 107 TYR A CA 1
ATOM 851 C C . TYR A 1 107 ? -0.092 0.017 -5.532 1.00 92.56 107 TYR A C 1
ATOM 853 O O . TYR A 1 107 ? 0.622 0.313 -6.485 1.00 92.56 107 TYR A O 1
ATOM 861 N N . ASN A 1 108 ? -1.167 -0.765 -5.691 1.00 93.00 108 ASN A N 1
ATOM 862 C CA . ASN A 1 108 ? -1.545 -1.326 -6.995 1.00 93.00 108 ASN A CA 1
ATOM 863 C C . ASN A 1 108 ? -1.970 -0.245 -8.001 1.00 93.00 108 ASN A C 1
ATOM 865 O O . ASN A 1 108 ? -1.651 -0.360 -9.187 1.00 93.00 108 ASN A O 1
ATOM 869 N N . ASN A 1 109 ? -2.639 0.813 -7.542 1.00 91.94 109 ASN A N 1
ATOM 870 C CA . ASN A 1 109 ? -3.001 1.963 -8.366 1.00 91.94 109 ASN A CA 1
ATOM 871 C C . ASN A 1 109 ? -1.746 2.744 -8.792 1.00 91.94 109 ASN A C 1
ATOM 873 O O . ASN A 1 109 ? -1.512 2.900 -9.990 1.00 91.94 109 ASN A O 1
ATOM 877 N N . ALA A 1 110 ? -0.871 3.105 -7.846 1.00 92.56 110 ALA A N 1
ATOM 878 C CA . ALA A 1 110 ? 0.404 3.766 -8.134 1.00 92.56 110 ALA A CA 1
ATOM 879 C C . ALA A 1 110 ? 1.302 2.934 -9.071 1.00 92.56 110 ALA A C 1
ATOM 881 O O . ALA A 1 110 ? 1.912 3.473 -9.995 1.00 92.56 110 ALA A O 1
ATOM 882 N N . LEU A 1 111 ? 1.341 1.608 -8.896 1.00 93.44 111 LEU A N 1
ATOM 883 C CA . LEU A 1 111 ? 2.066 0.685 -9.773 1.00 93.44 111 LEU A CA 1
ATOM 884 C C . LEU A 1 111 ? 1.454 0.637 -11.179 1.00 93.44 111 LEU A C 1
ATOM 886 O O . LEU A 1 111 ? 2.184 0.557 -12.166 1.00 93.44 111 LEU A O 1
ATOM 890 N N . SER A 1 112 ? 0.126 0.688 -11.288 1.00 93.62 112 SER A N 1
ATOM 891 C CA . SER A 1 112 ? -0.583 0.705 -12.572 1.00 93.62 112 SER A CA 1
ATOM 892 C C . SER A 1 112 ? -0.345 2.007 -13.335 1.00 93.62 112 SER A C 1
ATOM 894 O O . SER A 1 112 ? -0.120 1.969 -14.543 1.00 93.62 112 SER A O 1
ATOM 896 N N . ASP A 1 113 ? -0.324 3.147 -12.647 1.00 91.12 113 ASP A N 1
ATOM 897 C CA . ASP A 1 113 ? -0.007 4.444 -13.252 1.00 91.12 113 ASP A CA 1
ATOM 898 C C . ASP A 1 113 ? 1.480 4.549 -13.628 1.00 91.12 113 ASP A C 1
ATOM 900 O O . ASP A 1 113 ? 1.807 4.982 -14.732 1.00 91.12 113 ASP A O 1
ATOM 904 N N . THR A 1 114 ? 2.376 4.015 -12.791 1.00 92.81 114 THR A N 1
ATOM 905 C CA . THR A 1 114 ? 3.806 3.844 -13.116 1.00 92.81 114 THR A CA 1
ATOM 906 C C . THR A 1 114 ? 3.994 2.984 -14.373 1.00 92.81 114 THR A C 1
ATOM 908 O O . THR A 1 114 ? 4.805 3.317 -15.235 1.00 92.81 114 THR A O 1
ATOM 911 N N . LYS A 1 115 ? 3.222 1.896 -14.530 1.00 93.62 115 LYS A N 1
ATOM 912 C CA . LYS A 1 115 ? 3.252 1.046 -15.737 1.00 93.62 115 LYS A CA 1
ATOM 913 C C . LYS A 1 115 ? 2.811 1.807 -16.991 1.00 93.62 115 LYS A C 1
ATOM 915 O O . LYS A 1 115 ? 3.493 1.685 -18.003 1.00 93.62 115 LYS A O 1
ATOM 920 N N . LYS A 1 116 ? 1.748 2.621 -16.925 1.00 93.31 116 LYS A N 1
ATOM 921 C CA . LYS A 1 116 ? 1.304 3.467 -18.055 1.00 93.31 116 LYS A CA 1
ATOM 922 C C . LYS A 1 116 ? 2.394 4.456 -18.476 1.00 93.31 116 LYS A C 1
ATOM 924 O O . LYS A 1 116 ? 2.766 4.493 -19.642 1.00 93.31 116 LYS A O 1
ATOM 929 N N . GLU A 1 117 ? 2.975 5.182 -17.521 1.00 92.19 117 GLU A N 1
ATOM 930 C CA . GLU A 1 117 ? 4.037 6.162 -17.793 1.00 92.19 117 GLU A CA 1
ATOM 931 C C . GLU A 1 117 ? 5.284 5.506 -18.425 1.00 92.19 117 GLU A C 1
ATOM 933 O O . GLU A 1 117 ? 5.902 6.066 -19.336 1.00 92.19 117 GLU A O 1
ATOM 938 N N . LEU A 1 118 ? 5.648 4.294 -17.987 1.00 92.12 118 LEU A N 1
ATOM 939 C CA . LEU A 1 118 ? 6.716 3.509 -18.615 1.00 92.12 118 LEU A CA 1
ATOM 940 C C . LEU A 1 118 ? 6.336 3.044 -20.031 1.00 92.12 118 LEU A C 1
ATOM 942 O O . LEU A 1 118 ? 7.179 3.102 -20.928 1.00 92.12 118 LEU A O 1
ATOM 946 N N . GLU A 1 119 ? 5.088 2.626 -20.262 1.00 93.44 119 GLU A N 1
ATOM 947 C CA . GLU A 1 119 ? 4.592 2.227 -21.585 1.00 93.44 119 GLU A CA 1
ATOM 948 C C . GLU A 1 119 ? 4.613 3.392 -22.584 1.00 93.44 119 GLU A C 1
ATOM 950 O O . GLU A 1 119 ? 5.075 3.231 -23.722 1.00 93.44 119 GLU A O 1
ATOM 955 N N . ASP A 1 120 ? 4.178 4.578 -22.158 1.00 93.12 120 ASP A N 1
ATOM 956 C CA . ASP A 1 120 ? 4.195 5.806 -22.956 1.00 93.12 120 ASP A CA 1
ATOM 957 C C . ASP A 1 120 ? 5.629 6.205 -23.333 1.00 93.12 120 ASP A C 1
ATOM 959 O O . ASP A 1 120 ? 5.913 6.498 -24.499 1.00 93.12 120 ASP A O 1
ATOM 963 N N . ARG A 1 121 ? 6.572 6.092 -22.387 1.00 92.06 121 ARG A N 1
ATOM 964 C CA . ARG A 1 121 ? 8.016 6.329 -22.602 1.00 92.06 121 ARG A CA 1
ATOM 965 C C . ARG A 1 121 ? 8.747 5.206 -23.349 1.00 92.06 121 ARG A C 1
ATOM 967 O O . ARG A 1 121 ? 9.938 5.350 -23.638 1.00 92.06 121 ARG A O 1
ATOM 974 N N . LYS A 1 122 ? 8.060 4.102 -23.676 1.00 91.38 122 LYS A N 1
ATOM 975 C CA . LYS A 1 122 ? 8.621 2.878 -24.290 1.00 91.38 122 LYS A CA 1
ATOM 976 C C . LYS A 1 122 ? 9.754 2.250 -23.466 1.00 91.38 122 LYS A C 1
ATOM 978 O O . LYS A 1 122 ? 10.725 1.726 -24.012 1.00 91.38 122 LYS A O 1
ATOM 983 N N . LEU A 1 123 ? 9.612 2.293 -22.144 1.00 91.94 123 LEU A N 1
ATOM 984 C CA . LEU A 1 123 ? 10.505 1.667 -21.171 1.00 91.94 123 LEU A CA 1
ATOM 985 C C . LEU A 1 123 ? 9.970 0.290 -20.735 1.00 91.94 123 LEU A C 1
ATOM 987 O O . LEU A 1 123 ? 8.766 0.040 -20.821 1.00 91.94 123 LEU A O 1
ATOM 991 N N . PRO A 1 124 ? 10.827 -0.635 -20.259 1.00 91.38 124 PRO A N 1
ATOM 992 C CA . PRO A 1 124 ? 10.373 -1.979 -19.912 1.00 91.38 124 PRO A CA 1
ATOM 993 C C . PRO A 1 124 ? 9.511 -1.982 -18.639 1.00 91.38 124 PRO A C 1
ATOM 995 O O . PRO A 1 124 ? 9.967 -1.597 -17.564 1.00 91.38 124 PRO A O 1
ATOM 998 N N . LEU A 1 125 ? 8.284 -2.501 -18.743 1.00 92.50 125 LEU A N 1
ATOM 999 C CA . LEU A 1 125 ? 7.296 -2.541 -17.650 1.00 92.50 125 LEU A CA 1
ATOM 1000 C C . LEU A 1 125 ? 7.757 -3.299 -16.394 1.00 92.50 125 LEU A C 1
ATOM 1002 O O . LEU A 1 125 ? 7.237 -3.050 -15.308 1.00 92.50 125 LEU A O 1
ATOM 1006 N N . GLY A 1 126 ? 8.742 -4.194 -16.521 1.00 91.44 126 GLY A N 1
ATOM 1007 C CA . GLY A 1 126 ? 9.346 -4.904 -15.388 1.00 91.44 126 GLY A CA 1
ATOM 1008 C C . GLY A 1 126 ? 10.050 -3.988 -14.379 1.00 91.44 126 GLY A C 1
ATOM 1009 O O . GLY A 1 126 ? 10.240 -4.388 -13.238 1.00 91.44 126 GLY A O 1
ATOM 1010 N N . PHE A 1 127 ? 10.385 -2.748 -14.756 1.00 92.19 127 PHE A N 1
ATOM 1011 C CA . PHE A 1 127 ? 10.958 -1.765 -13.831 1.00 92.19 127 PHE A CA 1
ATOM 1012 C C . PHE A 1 127 ? 9.910 -1.013 -12.995 1.00 92.19 127 PHE A C 1
ATOM 1014 O O . PHE A 1 127 ? 10.283 -0.295 -12.072 1.00 92.19 127 PHE A O 1
ATOM 1021 N N . ALA A 1 128 ? 8.609 -1.191 -13.256 1.00 92.31 128 ALA A N 1
ATOM 1022 C CA . ALA A 1 128 ? 7.561 -0.462 -12.541 1.00 92.31 128 ALA A CA 1
ATOM 1023 C C . ALA A 1 128 ? 7.573 -0.707 -11.025 1.00 92.31 128 ALA A C 1
ATOM 1025 O O . ALA A 1 128 ? 7.375 0.224 -10.255 1.00 92.31 128 ALA A O 1
ATOM 1026 N N . GLU A 1 129 ? 7.866 -1.934 -10.588 1.00 92.31 129 GLU A N 1
ATOM 1027 C CA . GLU A 1 129 ? 7.922 -2.303 -9.163 1.00 92.31 129 GLU A CA 1
ATOM 1028 C C . GLU A 1 129 ? 9.097 -1.649 -8.414 1.00 92.31 129 GLU A C 1
ATOM 1030 O O . GLU A 1 129 ? 9.068 -1.563 -7.190 1.00 92.31 129 GLU A O 1
ATOM 1035 N N . PHE A 1 130 ? 10.095 -1.141 -9.146 1.00 90.44 130 PHE A N 1
ATOM 1036 C CA . PHE A 1 130 ? 11.270 -0.441 -8.615 1.00 90.44 130 PHE A CA 1
ATOM 1037 C C . PHE A 1 130 ? 11.163 1.089 -8.720 1.00 90.44 130 PHE A C 1
ATOM 1039 O O . PHE A 1 130 ? 11.958 1.796 -8.108 1.00 90.44 130 PHE A O 1
ATOM 1046 N N . LEU A 1 131 ? 10.223 1.593 -9.528 1.00 91.50 131 LEU A N 1
ATOM 1047 C CA . LEU A 1 131 ? 10.030 3.021 -9.819 1.00 91.50 131 LEU A CA 1
ATOM 1048 C C . LEU A 1 131 ? 8.718 3.582 -9.246 1.00 91.50 131 LEU A C 1
ATOM 1050 O O . LEU A 1 131 ? 8.511 4.793 -9.280 1.00 91.50 131 LEU A O 1
ATOM 1054 N N . VAL A 1 132 ? 7.842 2.715 -8.730 1.00 91.94 132 VAL A N 1
ATOM 1055 C CA . VAL A 1 132 ? 6.630 3.108 -8.010 1.00 91.94 132 VAL A CA 1
ATOM 1056 C C . VAL A 1 132 ? 6.993 3.735 -6.660 1.00 91.94 132 VAL A C 1
ATOM 1058 O O . VAL A 1 132 ? 7.701 3.142 -5.848 1.00 91.94 132 VAL A O 1
ATOM 1061 N N . ASP A 1 133 ? 6.469 4.931 -6.413 1.00 90.38 133 ASP A N 1
ATOM 1062 C CA . ASP A 1 133 ? 6.543 5.647 -5.136 1.00 90.38 133 ASP A CA 1
ATOM 1063 C C . ASP A 1 133 ? 5.111 6.023 -4.713 1.00 90.38 133 ASP A C 1
ATOM 1065 O O . ASP A 1 133 ? 4.204 6.106 -5.546 1.00 90.38 133 ASP A O 1
ATOM 1069 N N . SER A 1 134 ? 4.900 6.261 -3.420 1.00 84.44 134 SER A N 1
ATOM 1070 C CA . SER A 1 134 ? 3.649 6.819 -2.894 1.00 84.44 134 SER A CA 1
ATOM 1071 C C . SER A 1 134 ? 3.391 8.245 -3.406 1.00 84.44 134 SER A C 1
ATOM 1073 O O . SER A 1 134 ? 2.248 8.695 -3.446 1.00 84.44 134 SER A O 1
ATOM 1075 N N . ASP A 1 135 ? 4.450 8.969 -3.775 1.00 86.81 135 ASP A N 1
ATOM 1076 C CA . ASP A 1 135 ? 4.410 10.296 -4.383 1.00 86.81 135 ASP A CA 1
ATOM 1077 C C . ASP A 1 135 ? 4.598 10.200 -5.906 1.00 86.81 135 ASP A C 1
ATOM 1079 O O . ASP A 1 135 ? 5.697 9.959 -6.413 1.00 86.81 135 ASP A O 1
ATOM 1083 N N . SER A 1 136 ? 3.515 10.453 -6.645 1.00 85.25 136 SER A N 1
ATOM 1084 C CA . SER A 1 136 ? 3.495 10.471 -8.114 1.00 85.25 136 SER A CA 1
ATOM 1085 C C . SER A 1 136 ? 4.575 11.382 -8.722 1.00 85.25 136 SER A C 1
ATOM 1087 O O . SER A 1 136 ? 5.150 11.055 -9.761 1.00 85.25 136 SER A O 1
ATOM 1089 N N . THR A 1 137 ? 4.927 12.487 -8.057 1.00 87.38 137 THR A N 1
ATOM 1090 C CA . THR A 1 137 ? 5.971 13.415 -8.521 1.00 87.38 137 THR A CA 1
ATOM 1091 C C . THR A 1 137 ? 7.346 12.753 -8.491 1.00 87.38 137 THR A C 1
ATOM 1093 O O . THR A 1 137 ? 8.090 12.821 -9.471 1.00 87.38 137 THR A O 1
ATOM 1096 N N . LYS A 1 138 ? 7.665 12.054 -7.395 1.00 90.44 138 LYS A N 1
ATOM 1097 C CA . LYS A 1 138 ? 8.939 11.337 -7.224 1.00 90.44 138 LYS A CA 1
ATOM 1098 C C . LYS A 1 138 ? 9.028 10.109 -8.114 1.00 90.44 138 LYS A C 1
ATOM 1100 O O . LYS A 1 138 ? 10.104 9.839 -8.647 1.00 90.44 138 LYS A O 1
ATOM 1105 N N . ALA A 1 139 ? 7.913 9.410 -8.330 1.00 89.06 139 ALA A N 1
ATOM 1106 C CA . ALA A 1 139 ? 7.836 8.345 -9.325 1.00 89.06 139 ALA A CA 1
ATOM 1107 C C . ALA A 1 139 ? 8.196 8.897 -10.718 1.00 89.06 139 ALA A C 1
ATOM 1109 O O . ALA A 1 139 ? 9.098 8.380 -11.373 1.00 89.06 139 ALA A O 1
ATOM 1110 N N . LEU A 1 140 ? 7.602 10.022 -11.137 1.00 91.00 140 LEU A N 1
ATOM 1111 C CA . LEU A 1 140 ? 7.911 10.672 -12.419 1.00 91.00 140 LEU A CA 1
ATOM 1112 C C . LEU A 1 140 ? 9.371 11.149 -12.536 1.00 91.00 140 LEU A C 1
ATOM 1114 O O . LEU A 1 140 ? 9.971 11.027 -13.606 1.00 91.00 140 LEU A O 1
ATOM 1118 N N . GLU A 1 141 ? 9.963 11.696 -11.474 1.00 93.44 141 GLU A N 1
ATOM 1119 C CA . GLU A 1 141 ? 11.386 12.075 -11.447 1.00 93.44 141 GLU A CA 1
ATOM 1120 C C . GLU A 1 141 ? 12.319 10.856 -11.515 1.00 93.44 141 GLU A C 1
ATOM 1122 O O . GLU A 1 141 ? 13.305 10.867 -12.260 1.00 93.44 141 GLU A O 1
ATOM 1127 N N . SER A 1 142 ? 11.972 9.777 -10.810 1.00 91.38 142 SER A N 1
ATOM 1128 C CA . SER A 1 142 ? 12.705 8.507 -10.837 1.00 91.38 142 SER A CA 1
ATOM 1129 C C . SER A 1 142 ? 12.639 7.863 -12.220 1.00 91.38 142 SER A C 1
ATOM 1131 O O . SER A 1 142 ? 13.674 7.483 -12.765 1.00 91.38 142 SER A O 1
ATOM 1133 N N . ILE A 1 143 ? 11.456 7.834 -12.845 1.00 93.31 143 ILE A N 1
ATOM 1134 C CA . ILE A 1 143 ? 11.253 7.345 -14.215 1.00 93.31 143 ILE A CA 1
ATOM 1135 C C . ILE A 1 143 ? 12.094 8.151 -15.213 1.00 93.31 143 ILE A C 1
ATOM 1137 O O . ILE A 1 143 ? 12.786 7.550 -16.027 1.00 93.31 143 ILE A O 1
ATOM 1141 N N . LYS A 1 144 ? 12.100 9.491 -15.142 1.00 93.38 144 LYS A N 1
ATOM 1142 C CA . LYS A 1 144 ? 12.925 10.345 -16.027 1.00 93.38 144 LYS A CA 1
ATOM 1143 C C . LYS A 1 144 ? 14.426 10.112 -15.838 1.00 93.38 144 LYS A C 1
ATOM 1145 O O . LYS A 1 144 ? 15.178 10.106 -16.812 1.00 93.38 144 LYS A O 1
ATOM 1150 N N . THR A 1 145 ? 14.865 9.928 -14.595 1.00 94.19 145 THR A N 1
ATOM 1151 C CA . THR A 1 145 ? 16.275 9.667 -14.268 1.00 94.19 145 THR A CA 1
ATOM 1152 C C . THR A 1 145 ? 16.702 8.297 -14.794 1.00 94.19 145 THR A C 1
ATOM 1154 O O . THR A 1 145 ? 17.709 8.190 -15.494 1.00 94.19 145 THR A O 1
ATOM 1157 N N . PHE A 1 146 ? 15.885 7.268 -14.545 1.00 93.88 146 PHE A N 1
ATOM 1158 C CA . PHE A 1 146 ? 16.065 5.925 -15.087 1.00 93.88 146 PHE A CA 1
ATOM 1159 C C . PHE A 1 146 ? 16.064 5.921 -16.621 1.00 93.88 146 PHE A C 1
ATOM 1161 O O . PHE A 1 146 ? 16.969 5.352 -17.221 1.00 93.88 146 PHE A O 1
ATOM 1168 N N . GLU A 1 147 ? 15.108 6.603 -17.261 1.00 93.19 147 GLU A N 1
ATOM 1169 C CA . GLU A 1 147 ? 15.005 6.722 -18.720 1.00 93.19 147 GLU A CA 1
ATOM 1170 C C . GLU A 1 147 ? 16.311 7.218 -19.341 1.00 93.19 147 GLU A C 1
ATOM 1172 O O . GLU A 1 147 ? 16.793 6.641 -20.319 1.00 93.19 147 GLU A O 1
ATOM 1177 N N . LYS A 1 148 ? 16.885 8.279 -18.763 1.00 94.62 148 LYS A N 1
ATOM 1178 C CA . LYS A 1 148 ? 18.133 8.874 -19.233 1.00 94.62 148 LYS A CA 1
ATOM 1179 C C . LYS A 1 148 ? 19.290 7.881 -19.115 1.00 94.62 148 LYS A C 1
ATOM 1181 O O . LYS A 1 148 ? 19.894 7.541 -20.129 1.00 94.62 148 LYS A O 1
ATOM 1186 N N . SER A 1 149 ? 19.567 7.384 -17.909 1.00 93.31 149 SER A N 1
ATOM 1187 C CA . SER A 1 149 ? 20.707 6.488 -17.672 1.00 93.31 149 SER A CA 1
ATOM 1188 C C . SER A 1 149 ? 20.577 5.155 -18.414 1.00 93.31 149 SER A C 1
ATOM 1190 O O . SER A 1 149 ? 21.569 4.636 -18.921 1.00 93.31 149 SER A O 1
ATOM 1192 N N . PHE A 1 150 ? 19.357 4.623 -18.549 1.00 94.12 150 PHE A N 1
ATOM 1193 C CA . PHE A 1 150 ? 19.089 3.421 -19.336 1.00 94.12 150 PHE A CA 1
ATOM 1194 C C . PHE A 1 150 ? 19.398 3.643 -20.821 1.00 94.12 150 PHE A C 1
ATOM 1196 O O . PHE A 1 150 ? 20.084 2.824 -21.428 1.00 94.12 150 PHE A O 1
ATOM 1203 N N . LYS A 1 151 ? 18.948 4.760 -21.411 1.00 93.19 151 LYS A N 1
ATOM 1204 C CA . LYS A 1 151 ? 19.240 5.088 -22.817 1.00 93.19 151 LYS A CA 1
ATOM 1205 C C . LYS A 1 151 ? 20.734 5.323 -23.056 1.00 93.19 151 LYS A C 1
ATOM 1207 O O . LYS A 1 151 ? 21.255 4.822 -24.048 1.00 93.19 151 LYS A O 1
ATOM 1212 N N . GLU A 1 152 ? 21.418 6.019 -22.147 1.00 94.94 152 GLU A N 1
ATOM 1213 C CA . GLU A 1 152 ? 22.863 6.283 -22.227 1.00 94.94 152 GLU A CA 1
ATOM 1214 C C . GLU A 1 152 ? 23.692 4.982 -22.195 1.00 94.94 152 GLU A C 1
ATOM 1216 O O . GLU A 1 152 ? 24.503 4.749 -23.095 1.00 94.94 152 GLU A O 1
ATOM 1221 N N . GLU A 1 153 ? 23.455 4.087 -21.228 1.00 92.81 153 GLU A N 1
ATOM 1222 C CA . GLU A 1 153 ? 24.198 2.818 -21.137 1.00 92.81 153 GLU A CA 1
ATOM 1223 C C . GLU A 1 153 ? 23.809 1.813 -22.235 1.00 92.81 153 GLU A C 1
ATOM 1225 O O . GLU A 1 153 ? 24.681 1.131 -22.776 1.00 92.81 153 GLU A O 1
ATOM 1230 N N . VAL A 1 154 ? 22.535 1.748 -22.652 1.00 93.44 154 VAL A N 1
ATOM 1231 C CA . VAL A 1 154 ? 22.124 0.906 -23.793 1.00 93.44 154 VAL A CA 1
ATOM 1232 C C . VAL A 1 154 ? 22.753 1.400 -25.095 1.00 93.44 154 VAL A C 1
ATOM 1234 O O . VAL A 1 154 ? 23.253 0.581 -25.867 1.00 93.44 154 VAL A O 1
ATOM 1237 N N . GLN A 1 155 ? 22.786 2.716 -25.342 1.00 92.75 155 GLN A N 1
ATOM 1238 C CA . GLN A 1 155 ? 23.469 3.272 -26.513 1.00 92.75 155 GLN A CA 1
ATOM 1239 C C . GLN A 1 155 ? 24.956 2.907 -26.494 1.00 92.75 155 GLN A C 1
ATOM 1241 O O . GLN A 1 155 ? 25.466 2.390 -27.487 1.00 92.75 155 GLN A O 1
ATOM 1246 N N . LYS A 1 156 ? 25.640 3.113 -25.366 1.00 93.06 156 LYS A N 1
ATOM 1247 C CA . LYS A 1 156 ? 27.059 2.77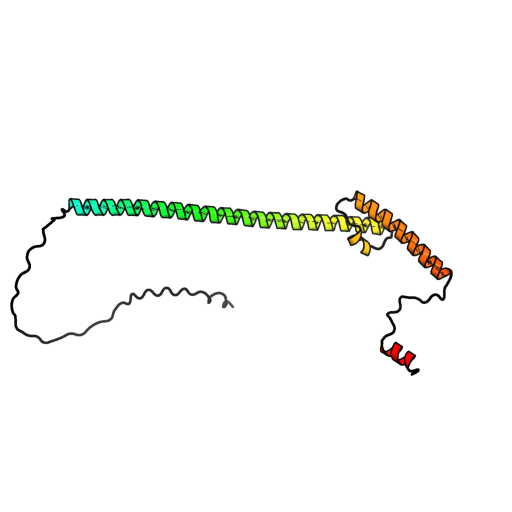7 -25.199 1.00 93.06 156 LYS A CA 1
ATOM 1248 C C . LYS A 1 156 ? 27.337 1.289 -25.448 1.00 93.06 156 LYS A C 1
ATOM 1250 O O . LYS A 1 156 ? 28.235 0.968 -26.223 1.00 93.06 156 LYS A O 1
ATOM 1255 N N . ALA A 1 157 ? 26.525 0.387 -24.895 1.00 90.06 157 ALA A N 1
ATOM 1256 C CA . ALA A 1 157 ? 26.647 -1.054 -25.126 1.00 90.06 157 ALA A CA 1
ATOM 1257 C C . ALA A 1 157 ? 26.407 -1.449 -26.601 1.00 90.06 157 ALA A C 1
ATOM 1259 O O . ALA A 1 157 ? 27.094 -2.323 -27.138 1.00 90.06 157 ALA A O 1
ATOM 1260 N N . VAL A 1 158 ? 25.461 -0.795 -27.287 1.00 92.50 158 VAL A N 1
ATOM 1261 C CA . VAL A 1 158 ? 25.231 -0.989 -28.730 1.00 92.50 158 VAL A CA 1
ATOM 1262 C C . VAL A 1 158 ? 26.404 -0.448 -29.551 1.00 92.50 158 VAL A C 1
ATOM 1264 O O . VAL A 1 158 ? 26.866 -1.128 -30.465 1.00 92.50 158 VAL A O 1
ATOM 1267 N N . GLU A 1 159 ? 26.938 0.725 -29.215 1.00 91.06 159 GLU A N 1
ATOM 1268 C CA . GLU A 1 159 ? 28.115 1.291 -29.873 1.00 91.06 159 GLU A CA 1
ATOM 1269 C C . GLU A 1 159 ? 29.365 0.421 -29.699 1.00 91.06 159 GLU A C 1
ATOM 1271 O O . GLU A 1 159 ? 30.092 0.212 -30.666 1.00 91.06 159 GLU A O 1
ATOM 1276 N N . GLU A 1 160 ? 29.631 -0.102 -28.500 1.00 89.69 160 GLU A N 1
ATOM 1277 C CA . GLU A 1 160 ? 30.740 -1.032 -28.249 1.00 89.69 160 GLU A CA 1
ATOM 1278 C C . GLU A 1 160 ? 30.592 -2.314 -29.080 1.00 89.69 160 GLU A C 1
ATOM 1280 O O . GLU A 1 160 ? 31.551 -2.761 -29.713 1.00 89.69 160 GLU A O 1
ATOM 1285 N N . ARG A 1 161 ? 29.370 -2.850 -29.182 1.00 86.75 161 ARG A N 1
ATOM 1286 C CA . ARG A 1 161 ? 29.056 -4.014 -30.023 1.00 86.75 161 ARG A CA 1
ATOM 1287 C C . ARG A 1 161 ? 29.170 -3.736 -31.527 1.00 86.75 161 ARG A C 1
ATOM 1289 O O . ARG A 1 161 ? 29.521 -4.640 -32.278 1.00 86.75 161 ARG A O 1
ATOM 1296 N N . LEU A 1 162 ? 28.895 -2.511 -31.979 1.00 88.25 162 LEU A N 1
ATOM 1297 C CA . LEU A 1 162 ? 29.126 -2.088 -33.367 1.00 88.25 162 LEU A CA 1
ATOM 1298 C C . LEU A 1 162 ? 30.619 -1.863 -33.658 1.00 88.25 162 LEU A C 1
ATOM 1300 O O . LEU A 1 162 ? 31.080 -2.195 -34.747 1.00 88.25 162 LEU A O 1
ATOM 1304 N N . LYS A 1 163 ? 31.381 -1.343 -32.685 1.00 87.38 163 LYS A N 1
ATOM 1305 C CA . LYS A 1 163 ? 32.844 -1.164 -32.768 1.00 87.38 163 LYS A CA 1
ATOM 1306 C C . LYS A 1 163 ? 33.585 -2.508 -32.766 1.00 87.38 163 LYS A C 1
ATOM 1308 O O . LYS A 1 163 ? 34.619 -2.624 -33.417 1.00 87.38 163 LYS A O 1
ATOM 1313 N N . ASN A 1 164 ? 33.057 -3.523 -32.078 1.00 76.12 164 ASN A N 1
ATOM 1314 C CA . ASN A 1 164 ? 33.589 -4.886 -32.084 1.00 76.12 164 ASN A CA 1
ATOM 1315 C C . ASN A 1 164 ? 32.477 -5.935 -32.321 1.00 76.12 164 ASN A C 1
ATOM 1317 O O . ASN A 1 164 ? 31.989 -6.543 -31.365 1.00 76.12 164 ASN A O 1
ATOM 1321 N N . PRO A 1 165 ? 32.097 -6.209 -33.586 1.00 66.69 165 PRO A N 1
ATOM 1322 C CA . PRO A 1 165 ? 31.038 -7.172 -33.911 1.00 66.69 165 PRO A CA 1
ATOM 1323 C C . PRO A 1 165 ? 31.390 -8.632 -33.568 1.00 66.69 165 PRO A C 1
ATOM 1325 O O . PRO A 1 165 ? 30.493 -9.473 -33.526 1.00 66.69 165 PRO A O 1
ATOM 1328 N N . ASN A 1 166 ? 32.669 -8.920 -33.291 1.00 63.34 166 ASN A N 1
ATOM 1329 C CA . ASN A 1 166 ? 33.168 -10.215 -32.820 1.00 63.34 166 ASN A CA 1
ATOM 1330 C C . ASN A 1 166 ? 33.424 -10.241 -31.300 1.00 63.34 166 ASN A C 1
ATOM 1332 O O . ASN A 1 166 ? 34.017 -11.199 -30.802 1.00 63.34 166 ASN A O 1
ATOM 1336 N N . ALA A 1 167 ? 32.992 -9.222 -30.545 1.00 58.50 167 ALA A N 1
ATOM 1337 C CA . ALA A 1 167 ? 32.988 -9.298 -29.089 1.00 58.50 167 ALA A CA 1
ATOM 1338 C C . ALA A 1 167 ? 32.157 -10.521 -28.651 1.00 58.50 167 ALA A C 1
ATOM 1340 O O . ALA A 1 167 ? 31.043 -10.706 -29.160 1.00 58.50 167 ALA A O 1
ATOM 1341 N N . PRO A 1 168 ? 32.666 -11.371 -27.737 1.00 61.38 168 PRO A N 1
ATOM 1342 C CA . PRO A 1 168 ? 31.943 -12.560 -27.312 1.00 61.38 168 PRO A CA 1
ATOM 1343 C C . PRO A 1 168 ? 30.585 -12.150 -26.743 1.00 61.38 168 PRO A C 1
ATOM 1345 O O . PRO A 1 168 ? 30.492 -11.276 -25.878 1.00 61.38 168 PRO A O 1
ATOM 1348 N N . LYS A 1 169 ? 29.517 -12.779 -27.247 1.00 57.56 169 LYS A N 1
ATOM 1349 C CA . LYS A 1 169 ? 28.160 -12.593 -26.730 1.00 57.56 169 LYS A CA 1
ATOM 1350 C C . LYS A 1 169 ? 28.117 -13.177 -25.322 1.00 57.56 169 LYS A C 1
ATOM 1352 O O . LYS A 1 169 ? 27.796 -14.349 -25.163 1.00 57.56 169 LYS A O 1
ATOM 1357 N N . ASN A 1 170 ? 28.426 -12.370 -24.311 1.00 51.06 170 ASN A N 1
ATOM 1358 C CA . ASN A 1 170 ? 28.407 -12.791 -22.911 1.00 51.06 170 ASN A CA 1
ATOM 1359 C C . ASN A 1 170 ? 26.957 -12.840 -22.377 1.00 51.06 170 ASN A C 1
ATOM 1361 O O . ASN A 1 170 ? 26.538 -12.080 -21.511 1.00 51.06 170 ASN A O 1
ATOM 1365 N N . LEU A 1 171 ? 26.184 -13.705 -23.032 1.00 49.72 171 LEU A N 1
ATOM 1366 C CA . LEU A 1 171 ? 24.827 -14.177 -22.760 1.00 49.72 171 LEU A CA 1
ATOM 1367 C C . LEU A 1 171 ? 24.753 -15.699 -23.015 1.00 49.72 171 LEU A C 1
ATOM 1369 O O . LEU A 1 171 ? 23.665 -16.272 -23.062 1.00 49.72 171 LEU A O 1
ATOM 1373 N N . GLU A 1 172 ? 25.901 -16.368 -23.182 1.00 43.00 172 GLU A N 1
ATOM 1374 C CA . GLU A 1 172 ? 25.965 -17.815 -23.022 1.00 43.00 172 GLU A CA 1
ATOM 1375 C C . GLU A 1 172 ? 25.684 -18.156 -21.560 1.00 43.00 172 GLU A C 1
ATOM 1377 O O . GLU A 1 172 ? 26.316 -17.638 -20.637 1.00 43.00 172 GLU A O 1
ATOM 1382 N N . HIS A 1 173 ? 24.729 -19.063 -21.360 1.00 43.44 173 HIS A N 1
ATOM 1383 C CA . HIS A 1 173 ? 24.723 -19.873 -20.153 1.00 43.44 173 HIS A CA 1
ATOM 1384 C C . HIS A 1 173 ? 26.094 -20.545 -20.085 1.00 43.44 173 HIS A C 1
ATOM 1386 O O . HIS A 1 173 ? 26.515 -21.139 -21.077 1.00 43.44 173 HIS A O 1
ATOM 1392 N N . GLY A 1 174 ? 26.804 -20.393 -18.965 1.00 45.78 174 GLY A N 1
ATOM 1393 C CA . GLY A 1 174 ? 28.178 -20.878 -18.858 1.00 45.78 174 GLY A CA 1
ATOM 1394 C C . GLY A 1 174 ? 28.269 -22.342 -19.280 1.00 45.78 174 GLY A C 1
ATOM 1395 O O . GLY A 1 174 ? 27.457 -23.144 -18.811 1.00 45.78 174 GLY A O 1
ATOM 1396 N N . LEU A 1 175 ? 29.237 -22.641 -20.161 1.00 52.59 175 LEU A N 1
ATOM 1397 C CA . LEU A 1 175 ? 29.531 -23.975 -20.699 1.00 52.59 175 LEU A CA 1
ATOM 1398 C C . LEU A 1 175 ? 29.245 -25.037 -19.646 1.00 52.59 175 LEU A C 1
ATOM 1400 O O . LEU A 1 175 ? 29.790 -24.964 -18.537 1.00 52.59 175 LEU A O 1
ATOM 1404 N N . THR A 1 176 ? 28.388 -25.999 -19.977 1.00 66.00 176 THR A N 1
ATOM 1405 C CA . THR A 1 176 ? 28.028 -27.054 -19.032 1.00 66.00 176 THR A CA 1
ATOM 1406 C C . THR A 1 176 ? 29.296 -27.792 -18.595 1.00 66.00 176 THR A C 1
ATOM 1408 O O . THR A 1 176 ? 30.278 -27.859 -19.339 1.00 66.00 176 THR A O 1
ATOM 1411 N N . GLN A 1 177 ? 29.326 -28.333 -17.371 1.00 63.84 177 GLN A N 1
ATOM 1412 C CA . GLN A 1 177 ? 30.552 -28.947 -16.827 1.00 63.84 177 GLN A CA 1
ATOM 1413 C C . GLN A 1 177 ? 31.128 -30.039 -17.750 1.00 63.84 177 GLN A C 1
ATOM 1415 O O . GLN A 1 177 ? 32.342 -30.221 -17.811 1.00 63.84 177 GLN A O 1
ATOM 1420 N N . GLU A 1 178 ? 30.267 -30.715 -18.513 1.00 68.44 178 GLU A N 1
ATOM 1421 C CA . GLU A 1 178 ? 30.644 -31.694 -19.532 1.00 68.44 178 GLU A CA 1
ATOM 1422 C C . GLU A 1 178 ? 31.439 -31.079 -20.700 1.00 68.44 178 GLU A C 1
ATOM 1424 O O . GLU A 1 178 ? 32.431 -31.658 -21.139 1.00 68.44 178 GLU A O 1
ATOM 1429 N N . GLU A 1 179 ? 31.055 -29.895 -21.180 1.00 69.81 179 GLU A N 1
ATOM 1430 C CA . GLU A 1 179 ? 31.752 -29.180 -22.258 1.00 69.81 179 GLU A CA 1
ATOM 1431 C C . GLU A 1 179 ? 33.104 -28.638 -21.783 1.00 69.81 179 GLU A C 1
ATOM 1433 O O . GLU A 1 179 ? 34.102 -28.761 -22.495 1.00 69.81 179 GLU A O 1
ATOM 1438 N N . GLN A 1 180 ? 33.171 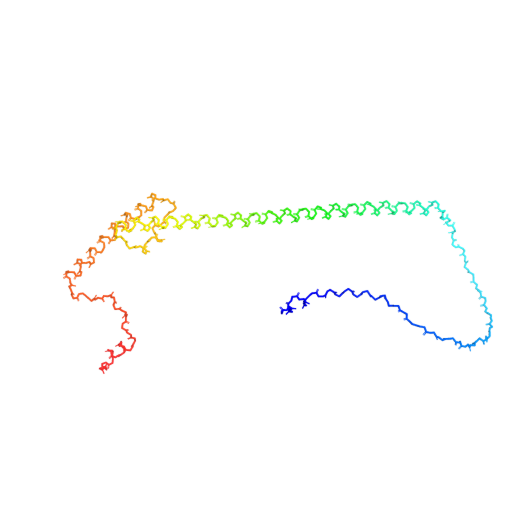-28.133 -20.546 1.00 69.25 180 GLN A N 1
ATOM 1439 C CA . GLN A 1 180 ? 34.431 -27.709 -19.923 1.00 69.25 180 GLN A CA 1
ATOM 1440 C C . GLN A 1 180 ? 35.405 -28.888 -19.759 1.00 69.25 180 GLN A C 1
ATOM 1442 O O . GLN A 1 180 ? 36.593 -28.757 -20.053 1.00 69.25 180 GLN A O 1
ATOM 1447 N N . LEU A 1 181 ? 34.907 -30.064 -19.354 1.00 71.75 181 LEU A N 1
ATOM 1448 C CA . LEU A 1 181 ? 35.702 -31.293 -19.264 1.00 71.75 181 LEU A CA 1
ATOM 1449 C C . LEU A 1 181 ? 36.172 -31.777 -20.644 1.00 71.75 181 LEU A C 1
ATOM 1451 O O . LEU A 1 181 ? 37.355 -32.068 -20.813 1.00 71.75 181 LEU A O 1
ATOM 1455 N N . LYS A 1 182 ? 35.290 -31.814 -21.650 1.00 77.56 182 LYS A N 1
ATOM 1456 C CA . LYS A 1 182 ? 35.653 -32.180 -23.032 1.00 77.56 182 LYS A CA 1
ATOM 1457 C C . LYS A 1 182 ? 36.726 -31.253 -23.606 1.00 77.56 182 LYS A C 1
ATOM 1459 O O . LYS A 1 182 ? 37.685 -31.734 -24.210 1.00 77.56 182 LYS A O 1
ATOM 1464 N N . GLN A 1 183 ? 36.622 -29.949 -23.349 1.00 75.44 183 GLN A N 1
ATOM 1465 C CA . GLN A 1 183 ? 37.607 -28.956 -23.779 1.00 75.44 183 GLN A CA 1
ATOM 1466 C C . GLN A 1 183 ? 38.947 -29.091 -23.035 1.00 75.44 183 GLN A C 1
ATOM 1468 O O . GLN A 1 183 ? 39.997 -29.010 -23.670 1.00 75.44 183 GLN A O 1
ATOM 1473 N N . ALA A 1 184 ? 38.931 -29.353 -21.723 1.00 72.56 184 ALA A N 1
ATOM 1474 C CA . ALA A 1 184 ? 40.142 -29.555 -20.922 1.00 72.56 184 ALA A CA 1
ATOM 1475 C C . ALA A 1 184 ? 40.894 -30.857 -21.264 1.00 72.56 184 ALA A C 1
ATOM 1477 O O . ALA A 1 184 ? 42.121 -30.892 -21.195 1.00 72.56 184 ALA A O 1
ATOM 1478 N N . PHE A 1 185 ? 40.173 -31.916 -21.653 1.00 75.75 185 PHE A N 1
ATOM 1479 C CA . PHE A 1 185 ? 40.746 -33.229 -21.984 1.00 75.75 185 PHE A CA 1
ATOM 1480 C C . PHE A 1 185 ? 40.858 -33.516 -23.493 1.00 75.75 185 PHE A C 1
ATOM 1482 O O . PHE A 1 185 ? 41.298 -34.599 -23.877 1.00 75.75 185 PHE A O 1
ATOM 1489 N N . GLY A 1 186 ? 40.504 -32.561 -24.361 1.00 71.44 186 GLY A N 1
ATOM 1490 C CA . GLY A 1 186 ? 40.669 -32.672 -25.818 1.00 71.44 186 GLY A CA 1
ATOM 1491 C C . GLY A 1 186 ? 39.802 -33.744 -26.492 1.00 71.44 186 GLY A C 1
ATOM 1492 O O . GLY A 1 186 ? 40.120 -34.182 -27.600 1.00 71.44 186 GLY A O 1
ATOM 1493 N N . LEU A 1 187 ? 38.723 -34.178 -25.836 1.00 62.81 187 LEU A N 1
ATOM 1494 C CA . LEU A 1 187 ? 37.801 -35.194 -26.341 1.00 62.81 187 LEU A CA 1
ATOM 1495 C C . LEU A 1 187 ? 36.750 -34.529 -27.241 1.00 62.81 187 LEU A C 1
ATOM 1497 O O . LEU A 1 187 ? 35.948 -33.725 -26.766 1.00 62.81 187 LEU A O 1
ATOM 1501 N N . LYS A 1 188 ? 36.791 -34.860 -28.537 1.00 62.88 188 LYS A N 1
ATOM 1502 C CA . LYS A 1 188 ? 35.787 -34.465 -29.540 1.00 62.88 188 LYS A CA 1
ATOM 1503 C C . LYS A 1 188 ? 34.520 -35.309 -29.436 1.00 62.88 188 LYS A C 1
ATOM 1505 O O . LYS A 1 188 ? 34.667 -36.526 -29.193 1.00 62.88 188 LYS A O 1
#

Sequence (188 aa):
MTKEIENKFKLNLQLHGEPGDPPTEPPKEPPVEPPKEPPVEPPKDENFTRKDVNAMIAAAVKKAQEEAKKQIEEEKRISTLSAEEKAKEEKRALEEKLKEYESKEAYNNALSDTKKELEDRKLPLGFAEFLVDSDSTKALESIKTFEKSFKEEVQKAVEERLKNPNAPKNLEHGLTQEEQLKQAFGLK

Secondary structure (DSSP, 8-state):
---SSS-S--------------------------------PPPP-----HHHHHHHHHHHHHHHHHHHHHHHHHHHHHHHHHHHHHHHHHHHHHHHHHHHHHHHHHHHHHHHHHHHHHHHTT--GGGHHHH--SSHHHHHHHHHHHHHHHHHHHHHHHHHHHH-TTS--TTSPP--HHHHHHHHHT--

pLDDT: mean 75.46, std 19.58, range [32.16, 94.94]